Protein AF-A0A2R6ABL8-F1 (afdb_monomer_lite)

Foldseek 3Di:
DVVVVLVVVLVVLCVPLVVVLVVVCVPLVALLSVLSVCVSVLSVVVVVLVPDDPLVVLLLLCLLCVLVLLVQLLVCVVVVHHSLVSLVVLLPDPQRDSSVVVSCQLCCCCVVVVDDSLVSLQVCLVPPPHVLSSCLSNVLSVCVVVVHDSSVSSVVSSVVSVVVSVVLVVVLVVVLVVLVVVLVVCLVPQVVVLVVVVVVVPVSSVSNNLVVVVVSVSVSVSVNVSSDSDGPDPPPFPLVVQLVQLVVQLVVCCVPPVPNVVSSVSSVVSSVVPGPPDPPPPPDD

Organism: NCBI:txid1978156

pLDDT: mean 73.41, std 18.08, range [34.28, 96.5]

Secondary structure (DSSP, 8-state):
-HHHHHHHHHHHHHHHHHHHHHHHHHHH--GGGGGGGHHHHHHHHHHHHH---HHHHHHHHHHHHHHHHHHHHHHHHHTT--HHHHHHHHHT-SS-HHHHHHHHHHHHHHHTT---HHHHHHHHHHH-S-HHHHHHHHHHHHHHHTT--HHHHHHHHHHHHHHHHHHHHHHHHHHHHHHHHHHHHHHHHHHHHHHHHHHTT-TTSGGGTTTHHHHHHHHHHHHHHHHS----------THHHHHHHHHHHHHHHHHH--HHHHHHHHHHHHHHH-S---------

Radius of gyration: 26.63 Å; chains: 1; bounding box: 68×47×76 Å

Structure (mmCIF, N/CA/C/O backbone):
data_AF-A0A2R6ABL8-F1
#
_entry.id   AF-A0A2R6ABL8-F1
#
loop_
_atom_site.group_PDB
_atom_site.id
_atom_site.type_symbol
_atom_site.label_atom_id
_atom_site.label_alt_id
_atom_site.label_comp_id
_atom_site.label_asym_id
_atom_site.label_entity_id
_atom_site.label_seq_id
_atom_site.pdbx_PDB_ins_code
_atom_site.Cartn_x
_atom_site.Cartn_y
_atom_site.Cartn_z
_atom_site.occupancy
_atom_site.B_iso_or_equiv
_atom_site.auth_seq_id
_atom_site.auth_comp_id
_atom_site.auth_asym_id
_atom_site.auth_atom_id
_atom_site.pdbx_PDB_model_num
ATOM 1 N N . MET A 1 1 ? -4.136 -18.813 -15.624 1.00 39.19 1 MET A N 1
ATOM 2 C CA . MET A 1 1 ? -4.648 -17.752 -16.525 1.00 39.19 1 MET A CA 1
ATOM 3 C C . MET A 1 1 ? -3.685 -16.580 -16.711 1.00 39.19 1 MET A C 1
ATOM 5 O O . MET A 1 1 ? -3.411 -16.251 -17.852 1.00 39.19 1 MET A O 1
ATOM 9 N N . VAL A 1 2 ? -3.151 -15.952 -15.654 1.00 38.53 2 VAL A N 1
ATOM 10 C CA . VAL A 1 2 ? -2.200 -14.824 -15.805 1.00 38.53 2 VAL A CA 1
ATOM 11 C C . VAL A 1 2 ? -0.823 -15.292 -16.314 1.00 38.53 2 VAL A C 1
ATOM 13 O O . VAL A 1 2 ? -0.316 -14.722 -17.271 1.00 38.53 2 VAL A O 1
ATOM 16 N N . SER A 1 3 ? -0.287 -16.396 -15.774 1.00 41.56 3 SER A N 1
ATOM 17 C CA . SER A 1 3 ? 0.974 -17.015 -16.235 1.00 41.56 3 SER A CA 1
ATOM 18 C C . SER A 1 3 ? 0.951 -17.368 -17.734 1.00 41.56 3 SER A C 1
ATOM 20 O O . SER A 1 3 ? 1.825 -16.942 -18.478 1.00 41.56 3 SER A O 1
ATOM 22 N N . THR A 1 4 ? -0.122 -18.012 -18.209 1.00 47.28 4 THR A N 1
ATOM 23 C CA . THR A 1 4 ? -0.286 -18.435 -19.613 1.00 47.28 4 THR A CA 1
ATOM 24 C C . THR A 1 4 ? -0.318 -17.268 -20.608 1.00 47.28 4 THR A C 1
ATOM 26 O O . THR A 1 4 ? 0.116 -17.406 -21.744 1.00 47.28 4 THR A O 1
ATOM 29 N N . ARG A 1 5 ? -0.829 -16.099 -20.192 1.00 50.91 5 ARG A N 1
ATOM 30 C CA . ARG A 1 5 ? -0.859 -14.892 -21.035 1.00 50.91 5 ARG A CA 1
ATOM 31 C C . ARG A 1 5 ? 0.523 -14.254 -21.166 1.00 50.91 5 ARG A C 1
ATOM 33 O O . ARG A 1 5 ? 0.865 -13.791 -22.246 1.00 50.91 5 ARG A O 1
ATOM 40 N N . TYR A 1 6 ? 1.320 -14.256 -20.098 1.00 50.88 6 TYR A N 1
ATOM 41 C CA . TYR A 1 6 ? 2.685 -13.728 -20.138 1.00 50.88 6 TYR A CA 1
ATOM 42 C C . TYR A 1 6 ? 3.653 -14.660 -20.866 1.00 50.88 6 TYR A C 1
ATOM 44 O O . TYR A 1 6 ? 4.492 -14.171 -21.614 1.00 50.88 6 TYR A O 1
ATOM 52 N N . THR A 1 7 ? 3.505 -15.981 -20.724 1.00 48.75 7 THR A N 1
ATOM 53 C CA . THR A 1 7 ? 4.294 -16.945 -21.506 1.00 48.75 7 THR A CA 1
ATOM 54 C C . THR A 1 7 ? 3.943 -16.887 -22.992 1.00 48.75 7 THR A C 1
ATOM 56 O O . THR A 1 7 ? 4.842 -16.936 -23.824 1.00 48.75 7 THR A O 1
ATOM 59 N N . ALA A 1 8 ? 2.665 -16.695 -23.341 1.00 51.50 8 ALA A N 1
ATOM 60 C CA . ALA A 1 8 ? 2.247 -16.477 -24.725 1.00 51.50 8 ALA A CA 1
ATOM 61 C C . ALA A 1 8 ? 2.808 -15.165 -25.301 1.00 51.50 8 ALA A C 1
ATOM 63 O O . ALA A 1 8 ? 3.358 -15.173 -26.395 1.00 51.50 8 ALA A O 1
ATOM 64 N N . LEU A 1 9 ? 2.742 -14.051 -24.560 1.00 55.78 9 LEU A N 1
ATOM 65 C CA . LEU A 1 9 ? 3.334 -12.777 -24.992 1.00 55.78 9 LEU A CA 1
ATOM 66 C C . LEU A 1 9 ? 4.863 -12.850 -25.121 1.00 55.78 9 LEU A C 1
ATOM 68 O O . LEU A 1 9 ? 5.412 -12.260 -26.043 1.00 55.78 9 LEU A O 1
ATOM 72 N N . PHE A 1 10 ? 5.541 -13.599 -24.247 1.00 48.81 10 PHE A N 1
ATOM 73 C CA . PHE A 1 10 ? 6.978 -13.866 -24.343 1.00 48.81 10 PHE A CA 1
ATOM 74 C C . PHE A 1 10 ? 7.324 -14.694 -25.589 1.00 48.81 10 PHE A C 1
ATOM 76 O O . PHE A 1 10 ? 8.239 -14.330 -26.322 1.00 48.81 10 PHE A O 1
ATOM 83 N N . LEU A 1 11 ? 6.564 -15.755 -25.881 1.00 49.94 11 LEU A N 1
ATOM 84 C CA . LEU A 1 11 ? 6.747 -16.555 -27.097 1.00 49.94 11 LEU A CA 1
ATOM 85 C C . LEU A 1 11 ? 6.468 -15.741 -28.365 1.00 49.94 11 LEU A C 1
ATOM 87 O O . LEU A 1 11 ? 7.216 -15.858 -29.330 1.00 49.94 11 LEU A O 1
ATOM 91 N N . ILE A 1 12 ? 5.451 -14.875 -28.358 1.00 58.94 12 ILE A N 1
ATOM 92 C CA . ILE A 1 12 ? 5.151 -13.960 -29.470 1.00 58.94 12 ILE A CA 1
ATOM 93 C C . ILE A 1 12 ? 6.276 -12.926 -29.636 1.00 58.94 12 ILE A C 1
ATOM 95 O O . ILE A 1 12 ? 6.741 -12.690 -30.746 1.00 58.94 12 ILE A O 1
ATOM 99 N N . ALA A 1 13 ? 6.777 -12.343 -28.544 1.00 56.34 13 ALA A N 1
ATOM 100 C CA . ALA A 1 13 ? 7.892 -11.401 -28.595 1.00 56.34 13 ALA A CA 1
ATOM 101 C C . ALA A 1 13 ? 9.180 -12.063 -29.113 1.00 56.34 13 ALA A C 1
ATOM 103 O O . ALA A 1 13 ? 9.870 -11.472 -29.938 1.00 56.34 13 ALA A O 1
ATOM 104 N N . LEU A 1 14 ? 9.478 -13.297 -28.692 1.00 51.62 14 LEU A N 1
ATOM 105 C CA . LEU A 1 14 ? 10.623 -14.079 -29.166 1.00 51.62 14 LEU A CA 1
ATOM 106 C C . LEU A 1 14 ? 10.491 -14.410 -30.660 1.00 51.62 14 LEU A C 1
ATOM 108 O O . LEU A 1 14 ? 11.405 -14.157 -31.440 1.00 51.62 14 LEU A O 1
ATOM 112 N N . THR A 1 15 ? 9.336 -14.934 -31.067 1.00 55.75 15 THR A N 1
ATOM 113 C CA . THR A 1 15 ? 9.085 -15.352 -32.453 1.00 55.75 15 THR A CA 1
ATOM 114 C C . THR A 1 15 ? 8.996 -14.186 -33.430 1.00 55.75 15 THR A C 1
ATOM 116 O O . THR A 1 15 ? 9.271 -14.396 -34.601 1.00 55.75 15 THR A O 1
ATOM 119 N N . VAL A 1 16 ? 8.677 -12.966 -32.983 1.00 59.47 16 VAL A N 1
ATOM 120 C CA . VAL A 1 16 ? 8.643 -11.773 -33.848 1.00 59.47 16 VAL A CA 1
ATOM 121 C C . VAL A 1 16 ? 9.962 -10.990 -33.805 1.00 59.47 16 VAL A C 1
ATOM 123 O O . VAL A 1 16 ? 10.467 -10.606 -34.858 1.00 59.47 16 VAL A O 1
ATOM 126 N N . CYS A 1 17 ? 10.571 -10.777 -32.628 1.00 59.75 17 CYS A N 1
ATOM 127 C CA . CYS A 1 17 ? 11.824 -10.009 -32.528 1.00 59.75 17 CYS A CA 1
ATOM 128 C C . CYS A 1 17 ? 13.020 -10.741 -33.129 1.00 59.75 17 CYS A C 1
ATOM 130 O O . CYS A 1 17 ? 13.853 -10.092 -33.751 1.00 59.75 17 CYS A O 1
ATOM 132 N N . VAL A 1 18 ? 13.136 -12.060 -32.951 1.00 56.34 18 VAL A N 1
ATOM 133 C CA . VAL A 1 18 ? 14.312 -12.814 -33.413 1.00 56.34 18 VAL A CA 1
ATOM 134 C C . VAL A 1 18 ? 14.437 -12.819 -34.944 1.00 56.34 18 VAL A C 1
ATOM 136 O O . VAL A 1 18 ? 15.491 -12.412 -35.430 1.00 56.34 18 VAL A O 1
ATOM 139 N N . PRO A 1 19 ? 13.412 -13.185 -35.741 1.00 56.38 19 PRO A N 1
ATOM 140 C CA . PRO A 1 19 ? 13.541 -13.155 -37.197 1.00 56.38 19 PRO A CA 1
ATOM 141 C C . PRO A 1 19 ? 13.641 -11.730 -37.740 1.00 56.38 19 PRO A C 1
ATOM 143 O O . PRO A 1 19 ? 14.340 -11.515 -38.722 1.00 56.38 19 PRO A O 1
ATOM 146 N N . PHE A 1 20 ? 13.013 -10.744 -37.092 1.00 62.97 20 PHE A N 1
ATOM 147 C CA . PHE A 1 20 ? 13.125 -9.344 -37.500 1.00 62.97 20 PHE A CA 1
ATOM 148 C C . PHE A 1 20 ? 14.522 -8.765 -37.215 1.00 62.97 20 PHE A C 1
ATOM 150 O O . PHE A 1 20 ? 15.078 -8.053 -38.049 1.00 62.97 20 PHE A O 1
ATOM 157 N N . ALA A 1 21 ? 15.131 -9.125 -36.081 1.00 57.75 21 ALA A N 1
ATOM 158 C CA . ALA A 1 21 ? 16.518 -8.795 -35.763 1.00 57.75 21 ALA A CA 1
ATOM 159 C C . ALA A 1 21 ? 17.482 -9.441 -36.767 1.00 57.75 21 ALA A C 1
ATOM 161 O O . ALA A 1 21 ? 18.342 -8.768 -37.326 1.00 57.75 21 ALA A O 1
ATOM 162 N N . VAL A 1 22 ? 17.307 -10.737 -37.041 1.00 57.84 22 VAL A N 1
ATOM 163 C CA . VAL A 1 22 ? 18.166 -11.494 -37.961 1.00 57.84 22 VAL A CA 1
ATOM 164 C C . VAL A 1 22 ? 18.020 -10.989 -39.400 1.00 57.84 22 VAL A C 1
ATOM 166 O O . VAL A 1 22 ? 19.027 -10.712 -40.049 1.00 57.84 22 VAL A O 1
ATOM 169 N N . ALA A 1 23 ? 16.795 -10.775 -39.887 1.00 57.81 23 ALA A N 1
ATOM 170 C CA . ALA A 1 23 ? 16.547 -10.220 -41.218 1.00 57.81 23 ALA A CA 1
ATOM 171 C C . ALA A 1 23 ? 17.100 -8.792 -41.360 1.00 57.81 23 ALA A C 1
ATOM 173 O O . ALA A 1 23 ? 17.696 -8.462 -42.385 1.00 57.81 23 ALA A O 1
ATOM 174 N N . GLY A 1 24 ? 16.974 -7.966 -40.316 1.00 59.88 24 GLY A N 1
ATOM 175 C CA . GLY A 1 24 ? 17.553 -6.625 -40.274 1.00 59.88 24 GLY A CA 1
ATOM 176 C C . GLY A 1 24 ? 19.080 -6.636 -40.381 1.00 59.88 24 GLY A C 1
ATOM 177 O O . GLY A 1 24 ? 19.634 -5.917 -41.210 1.00 59.88 24 GLY A O 1
ATOM 178 N N . VAL A 1 25 ? 19.765 -7.501 -39.618 1.00 60.88 25 VAL A N 1
ATOM 179 C CA . VAL A 1 25 ? 21.234 -7.649 -39.683 1.00 60.88 25 VAL A CA 1
ATOM 180 C C . VAL A 1 25 ? 21.693 -8.111 -41.071 1.00 60.88 25 VAL A C 1
ATOM 182 O O . VAL A 1 25 ? 22.680 -7.588 -41.589 1.00 60.88 25 VAL A O 1
ATOM 185 N N . ILE A 1 26 ? 20.977 -9.054 -41.693 1.00 60.47 26 ILE A N 1
ATOM 186 C CA . ILE A 1 26 ? 21.345 -9.618 -43.002 1.00 60.47 26 ILE A CA 1
ATOM 187 C C . ILE A 1 26 ? 21.184 -8.585 -44.130 1.00 60.47 26 ILE A C 1
ATOM 189 O O . ILE A 1 26 ? 22.045 -8.496 -45.003 1.00 60.47 26 ILE A O 1
ATOM 193 N N . VAL A 1 27 ? 20.113 -7.783 -44.110 1.00 62.56 27 VAL A N 1
ATOM 194 C CA . VAL A 1 27 ? 19.787 -6.848 -45.204 1.00 62.56 27 VAL A CA 1
ATOM 195 C C . VAL A 1 27 ? 20.595 -5.549 -45.132 1.00 62.56 27 VAL A C 1
ATOM 197 O O . VAL A 1 27 ? 21.005 -5.032 -46.171 1.00 62.56 27 VAL A O 1
ATOM 200 N N . THR A 1 28 ? 20.846 -5.001 -43.939 1.00 60.25 28 THR A N 1
ATOM 201 C CA . THR A 1 28 ? 21.521 -3.694 -43.800 1.00 60.25 28 THR A CA 1
ATOM 202 C C . THR A 1 28 ? 22.987 -3.787 -43.378 1.00 60.25 28 THR A C 1
ATOM 204 O O . THR A 1 28 ? 23.671 -2.764 -43.380 1.00 60.25 28 THR A O 1
ATOM 207 N N . LYS A 1 29 ? 23.490 -4.983 -43.019 1.00 58.28 29 LYS A N 1
ATOM 208 C CA . LYS A 1 29 ? 24.831 -5.221 -42.433 1.00 58.28 29 LYS A CA 1
ATOM 209 C C . LYS A 1 29 ? 25.142 -4.366 -41.191 1.00 58.28 29 LYS A C 1
ATOM 211 O O . LYS A 1 29 ? 26.295 -4.263 -40.779 1.00 58.28 29 LYS A O 1
ATOM 216 N N . GLN A 1 30 ? 24.132 -3.757 -40.570 1.00 53.84 30 GLN A N 1
ATOM 217 C CA . GLN A 1 30 ? 24.282 -2.949 -39.362 1.00 53.84 30 GLN A CA 1
ATOM 218 C C . GLN A 1 30 ? 23.882 -3.766 -38.131 1.00 53.84 30 GLN A C 1
ATOM 220 O O . GLN A 1 30 ? 22.740 -4.204 -37.991 1.00 53.84 30 GLN A O 1
ATOM 225 N N . PHE A 1 31 ? 24.813 -3.902 -37.184 1.00 54.09 31 PHE A N 1
ATOM 226 C CA . PHE A 1 31 ? 24.618 -4.628 -35.921 1.00 54.09 31 PHE A CA 1
ATOM 227 C C . PHE A 1 31 ? 23.607 -3.976 -34.955 1.00 54.09 31 PHE A C 1
ATOM 229 O O . PHE A 1 31 ? 23.304 -4.556 -33.917 1.00 54.09 31 PHE A O 1
ATOM 236 N N . VAL A 1 32 ? 23.021 -2.818 -35.292 1.00 54.25 32 VAL A N 1
ATOM 237 C CA . VAL A 1 32 ? 21.974 -2.141 -34.491 1.00 54.25 32 VAL A CA 1
ATOM 238 C C . VAL A 1 32 ? 20.767 -3.054 -34.241 1.00 54.25 32 VAL A C 1
ATOM 240 O O . VAL A 1 32 ? 20.182 -3.036 -33.160 1.00 54.25 32 VAL A O 1
ATOM 243 N N . PHE A 1 33 ? 20.452 -3.940 -35.188 1.00 51.44 33 PHE A N 1
ATOM 244 C CA . PHE A 1 33 ? 19.385 -4.928 -35.039 1.00 51.44 33 PHE A CA 1
ATOM 245 C C . PHE A 1 33 ? 19.692 -6.053 -34.042 1.00 51.44 33 PHE A C 1
ATOM 247 O O . PHE A 1 33 ? 18.759 -6.645 -33.504 1.00 51.44 33 PHE A O 1
ATOM 254 N N . ALA A 1 34 ? 20.962 -6.310 -33.711 1.00 54.25 34 ALA A N 1
ATOM 255 C CA . ALA A 1 34 ? 21.315 -7.263 -32.659 1.00 54.25 34 ALA A CA 1
ATOM 256 C C . ALA A 1 34 ? 20.892 -6.761 -31.263 1.00 54.25 34 ALA A C 1
ATOM 258 O O . ALA A 1 34 ? 20.613 -7.568 -30.384 1.00 54.25 34 ALA A O 1
ATOM 259 N N . GLY A 1 35 ? 20.740 -5.445 -31.061 1.00 53.72 35 GLY A N 1
ATOM 260 C CA . GLY A 1 35 ? 20.174 -4.888 -29.825 1.00 53.72 35 GLY A CA 1
ATOM 261 C C . GLY A 1 35 ? 18.700 -5.264 -29.600 1.00 53.72 35 GLY A C 1
ATOM 262 O O . GLY A 1 35 ? 18.242 -5.336 -28.460 1.00 53.72 35 GLY A O 1
ATOM 263 N N . LEU A 1 36 ? 17.962 -5.586 -30.670 1.00 55.31 36 LEU A N 1
ATOM 264 C CA . LEU A 1 36 ? 16.560 -6.011 -30.610 1.00 55.31 36 LEU A CA 1
ATOM 265 C C . LEU A 1 36 ? 16.390 -7.402 -29.964 1.00 55.31 36 LEU A C 1
ATOM 267 O O . LEU A 1 36 ? 15.337 -7.693 -29.398 1.00 55.31 36 LEU A O 1
ATOM 271 N N . LEU A 1 37 ? 17.443 -8.230 -29.956 1.00 54.84 37 LEU A N 1
ATOM 272 C CA . LEU A 1 37 ? 17.493 -9.501 -29.217 1.00 54.84 37 LEU A CA 1
ATOM 273 C C . LEU A 1 37 ? 17.451 -9.316 -27.689 1.00 54.84 37 LEU A C 1
ATOM 275 O O . LEU A 1 37 ? 17.157 -10.270 -26.974 1.00 54.84 37 LEU A O 1
ATOM 279 N N . GLY A 1 38 ? 17.680 -8.102 -27.171 1.00 55.00 38 GLY A N 1
ATOM 280 C CA . GLY A 1 38 ? 17.521 -7.791 -25.746 1.00 55.00 38 GLY A CA 1
ATOM 281 C C . GLY A 1 38 ? 16.061 -7.643 -25.288 1.00 55.00 38 GLY A C 1
ATOM 282 O O . GLY A 1 38 ? 15.760 -7.851 -24.113 1.00 55.00 38 GLY A O 1
ATOM 283 N N . LEU A 1 39 ? 15.125 -7.337 -26.196 1.00 57.78 39 LEU A N 1
ATOM 284 C CA . LEU A 1 39 ? 13.694 -7.194 -25.881 1.00 57.78 39 LEU A CA 1
ATOM 285 C C . LEU A 1 39 ? 13.035 -8.456 -25.292 1.00 57.78 39 LEU A C 1
ATOM 287 O O . LEU A 1 39 ? 12.307 -8.318 -24.303 1.00 57.78 39 LEU A O 1
ATOM 291 N N . PRO A 1 40 ? 13.266 -9.680 -25.814 1.00 54.84 40 PRO A N 1
ATOM 292 C CA . PRO A 1 40 ? 12.717 -10.886 -25.196 1.00 54.84 40 PRO A CA 1
ATOM 293 C C . PRO A 1 40 ? 13.261 -11.115 -23.779 1.00 54.84 40 PRO A C 1
ATOM 295 O O . PRO A 1 40 ? 12.514 -11.572 -22.917 1.00 54.84 40 PRO A O 1
ATOM 298 N N . VAL A 1 41 ? 14.505 -10.716 -23.485 1.00 55.66 41 VAL A N 1
ATOM 299 C CA . VAL A 1 41 ? 15.081 -10.813 -22.131 1.00 55.66 41 VAL A CA 1
ATOM 300 C C . VAL A 1 41 ? 14.329 -9.908 -21.147 1.00 55.66 41 VAL A C 1
ATOM 302 O O . VAL A 1 41 ? 13.970 -10.354 -20.060 1.00 55.66 41 VAL A O 1
ATOM 305 N N . VAL A 1 42 ? 13.988 -8.674 -21.538 1.00 55.50 42 VAL A N 1
ATOM 306 C CA . VAL A 1 42 ? 13.156 -7.765 -20.719 1.00 55.50 42 VAL A CA 1
ATOM 307 C C . VAL A 1 42 ? 11.765 -8.361 -20.466 1.00 55.50 42 VAL A C 1
ATOM 309 O O . VAL A 1 42 ? 11.243 -8.288 -19.351 1.00 55.50 42 VAL A O 1
ATOM 312 N N . PHE A 1 43 ? 11.181 -9.015 -21.473 1.00 53.75 43 PHE A N 1
ATOM 313 C CA . PHE A 1 43 ? 9.891 -9.694 -21.342 1.00 53.75 43 PHE A CA 1
ATOM 314 C C . PHE A 1 43 ? 9.933 -10.930 -20.427 1.00 53.75 43 PHE A C 1
ATOM 316 O O . PHE A 1 43 ? 8.903 -11.277 -19.851 1.00 53.75 43 PHE A O 1
ATOM 323 N N . LEU A 1 44 ? 11.103 -11.553 -20.238 1.00 51.50 44 LEU A N 1
ATOM 324 C CA . LEU A 1 44 ? 11.316 -12.673 -19.310 1.00 51.50 44 LEU A CA 1
ATOM 325 C C . LEU A 1 44 ? 11.285 -12.223 -17.838 1.00 51.50 44 LEU A C 1
ATOM 327 O O . LEU A 1 44 ? 10.792 -12.952 -16.978 1.00 51.50 44 LEU A O 1
ATOM 331 N N . PHE A 1 45 ? 11.727 -10.995 -17.545 1.00 50.59 45 PHE A N 1
ATOM 332 C CA . PHE A 1 45 ? 11.702 -10.434 -16.186 1.00 50.59 45 PHE A CA 1
ATOM 333 C C . PHE A 1 45 ? 10.321 -9.903 -15.751 1.00 50.59 45 PHE A C 1
ATOM 335 O O . PHE A 1 45 ? 10.033 -9.858 -14.553 1.00 50.59 45 PHE A O 1
ATOM 342 N N . LEU A 1 46 ? 9.427 -9.559 -16.688 1.00 53.56 46 LEU A N 1
ATOM 343 C CA . LEU A 1 46 ? 8.057 -9.104 -16.392 1.00 53.56 46 LEU A CA 1
ATOM 344 C C . LEU A 1 46 ? 7.192 -10.120 -15.608 1.00 53.56 46 LEU A C 1
ATOM 346 O O . LEU A 1 46 ? 6.549 -9.714 -14.632 1.00 53.56 46 LEU A O 1
ATOM 350 N N . PRO A 1 47 ? 7.132 -11.421 -15.970 1.00 46.06 47 PRO A N 1
ATOM 351 C CA . PRO A 1 47 ? 6.310 -12.390 -15.249 1.00 46.06 47 PRO A CA 1
ATOM 352 C C . PRO A 1 47 ? 6.842 -12.705 -13.847 1.00 46.06 47 PRO A C 1
ATOM 354 O O . PRO A 1 47 ? 6.029 -12.871 -12.940 1.00 46.06 47 PRO A O 1
ATOM 357 N N . LEU A 1 48 ? 8.164 -12.720 -13.632 1.00 51.03 48 LEU A N 1
ATOM 358 C CA . LEU A 1 48 ? 8.777 -13.002 -12.322 1.00 51.03 48 LEU A CA 1
ATOM 359 C C . LEU A 1 48 ? 8.358 -11.988 -11.245 1.00 51.03 48 LEU A C 1
ATOM 361 O O . LEU A 1 48 ? 8.075 -12.373 -10.114 1.00 51.03 48 LEU A O 1
ATOM 365 N N . VAL A 1 49 ? 8.206 -10.709 -11.604 1.00 51.28 49 VAL A N 1
ATOM 366 C CA . VAL A 1 49 ? 7.709 -9.664 -10.685 1.00 51.28 49 VAL A CA 1
ATOM 367 C C . VAL A 1 49 ? 6.199 -9.801 -10.410 1.00 51.28 49 VAL A C 1
ATOM 369 O O . VAL A 1 49 ? 5.705 -9.354 -9.372 1.00 51.28 49 VAL A O 1
ATOM 372 N N . SER A 1 50 ? 5.452 -10.439 -11.317 1.00 51.00 50 SER A N 1
ATOM 373 C CA . SER A 1 50 ? 3.990 -10.578 -11.252 1.00 51.00 50 SER A CA 1
ATOM 374 C C . SER A 1 50 ? 3.495 -11.852 -10.553 1.00 51.00 50 SER A C 1
ATOM 376 O O . SER A 1 50 ? 2.300 -11.955 -10.262 1.00 51.00 50 SER A O 1
ATOM 378 N N . PHE A 1 51 ? 4.373 -12.803 -10.208 1.00 44.72 51 PHE A N 1
ATOM 379 C CA . PHE A 1 51 ? 4.040 -13.930 -9.323 1.00 44.72 51 PHE A CA 1
ATOM 380 C C . PHE A 1 51 ? 3.962 -13.473 -7.858 1.00 44.72 51 PHE A C 1
ATOM 382 O O . PHE A 1 51 ? 4.681 -13.949 -6.984 1.00 44.72 51 PHE A O 1
ATOM 389 N N . LYS A 1 52 ? 3.068 -12.523 -7.570 1.00 53.16 52 LYS A N 1
ATOM 390 C CA . LYS A 1 52 ? 2.718 -12.137 -6.203 1.00 53.16 52 LYS A CA 1
ATOM 391 C C . LYS A 1 52 ? 1.387 -12.757 -5.808 1.00 53.16 52 LYS A C 1
ATOM 393 O O . LYS A 1 52 ? 0.389 -12.699 -6.527 1.00 53.16 52 LYS A O 1
ATOM 398 N N . ASN A 1 53 ? 1.387 -13.380 -4.635 1.00 59.44 53 ASN A N 1
ATOM 399 C CA . ASN A 1 53 ? 0.223 -14.016 -4.040 1.00 59.44 53 ASN A CA 1
ATOM 400 C C . ASN A 1 53 ? -0.923 -13.002 -3.908 1.00 59.44 53 ASN A C 1
ATOM 402 O O . ASN A 1 53 ? -0.830 -12.069 -3.115 1.00 59.44 53 ASN A O 1
ATOM 406 N N . LYS A 1 54 ? -2.045 -13.217 -4.612 1.00 63.03 54 LYS A N 1
ATOM 407 C CA . LYS A 1 54 ? -3.247 -12.356 -4.517 1.00 63.03 54 LYS A CA 1
ATOM 408 C C . LYS A 1 54 ? -3.701 -12.116 -3.070 1.00 63.03 54 LYS A C 1
ATOM 410 O O . LYS A 1 54 ? -4.180 -11.035 -2.750 1.00 63.03 54 LYS A O 1
ATOM 415 N N . LYS A 1 55 ? -3.525 -13.115 -2.193 1.00 64.12 55 LYS A N 1
ATOM 416 C CA . LYS A 1 55 ? -3.827 -13.016 -0.755 1.00 64.12 55 LYS A CA 1
ATOM 417 C C . LYS A 1 55 ? -2.908 -12.026 -0.028 1.00 64.12 55 LYS A C 1
ATOM 419 O O . LYS A 1 55 ? -3.383 -11.261 0.801 1.00 64.12 55 LYS A O 1
ATOM 424 N N . PHE A 1 56 ? -1.614 -12.019 -0.353 1.00 66.12 56 PHE A N 1
ATOM 425 C CA . PHE A 1 56 ? -0.651 -11.071 0.215 1.00 66.12 56 PHE A CA 1
ATOM 426 C C . PHE A 1 56 ? -0.953 -9.643 -0.246 1.00 66.12 56 PHE A C 1
ATOM 428 O O . PHE A 1 56 ? -0.976 -8.712 0.555 1.00 66.12 56 PHE A O 1
ATOM 435 N N . ASP A 1 57 ? -1.269 -9.497 -1.531 1.00 72.75 57 ASP A N 1
ATOM 436 C CA . ASP A 1 57 ? -1.625 -8.217 -2.133 1.00 72.75 57 ASP A CA 1
ATOM 437 C C . ASP A 1 57 ? -2.907 -7.618 -1.534 1.00 72.75 57 ASP A C 1
ATOM 439 O O . ASP A 1 57 ? -2.955 -6.415 -1.281 1.00 72.75 57 ASP A O 1
ATOM 443 N N . PHE A 1 58 ? -3.924 -8.445 -1.267 1.00 78.06 58 PHE A N 1
ATOM 444 C CA . PHE A 1 58 ? -5.153 -8.008 -0.602 1.00 78.06 58 PHE A CA 1
ATOM 445 C C . PHE A 1 58 ? -4.898 -7.559 0.839 1.00 78.06 58 PHE A C 1
ATOM 447 O O . PHE A 1 58 ? -5.297 -6.462 1.218 1.00 78.06 58 PHE A O 1
ATOM 454 N N . SER A 1 59 ? -4.182 -8.370 1.627 1.00 81.88 59 SER A N 1
ATOM 455 C CA . SER A 1 59 ? -3.849 -8.025 3.014 1.00 81.88 59 SER A CA 1
ATOM 456 C C . SER A 1 59 ? -3.068 -6.717 3.110 1.00 81.88 59 SER A C 1
ATOM 458 O O . SER A 1 59 ? -3.312 -5.939 4.027 1.00 81.88 59 SER A O 1
ATOM 460 N N . LYS A 1 60 ? -2.154 -6.454 2.166 1.00 82.25 60 LYS A N 1
ATOM 461 C CA . LYS A 1 60 ? -1.399 -5.197 2.113 1.00 82.25 60 LYS A CA 1
ATOM 462 C C . LYS A 1 60 ? -2.299 -4.004 1.777 1.00 82.25 60 LYS A C 1
ATOM 464 O O . LYS A 1 60 ? -2.202 -2.984 2.446 1.00 82.25 60 LYS A O 1
ATOM 469 N N . ALA A 1 61 ? -3.197 -4.154 0.801 1.00 83.56 61 ALA A N 1
ATOM 470 C CA . ALA A 1 61 ? -4.165 -3.113 0.454 1.00 83.56 61 ALA A CA 1
ATOM 471 C C . ALA A 1 61 ? -5.112 -2.791 1.625 1.00 83.56 61 ALA A C 1
ATOM 473 O O . ALA A 1 61 ? -5.396 -1.627 1.880 1.00 83.56 61 ALA A O 1
ATOM 474 N N . LEU A 1 62 ? -5.535 -3.805 2.389 1.00 88.94 62 LEU A N 1
ATOM 475 C CA . LEU A 1 62 ? -6.351 -3.609 3.588 1.00 88.94 62 LEU A CA 1
ATOM 476 C C . LEU A 1 62 ? -5.625 -2.764 4.650 1.00 88.94 62 LEU A C 1
ATOM 478 O O . LEU A 1 62 ? -6.247 -1.908 5.266 1.00 88.94 62 LEU A O 1
ATOM 482 N N . LEU A 1 63 ? -4.318 -2.977 4.852 1.00 88.94 63 LEU A N 1
ATOM 483 C CA . LEU A 1 63 ? -3.517 -2.181 5.797 1.00 88.94 63 LEU A CA 1
ATOM 484 C C . LEU A 1 63 ? -3.311 -0.743 5.343 1.00 88.94 63 LEU A C 1
ATOM 486 O O . LEU A 1 63 ? -3.266 0.150 6.181 1.00 88.94 63 LEU A O 1
ATOM 490 N N . ASP A 1 64 ? -3.157 -0.533 4.038 1.00 87.25 64 ASP A N 1
ATOM 491 C CA . ASP A 1 64 ? -3.022 0.807 3.467 1.00 87.25 64 ASP A CA 1
ATOM 492 C C . ASP A 1 64 ? -4.325 1.614 3.665 1.00 87.25 64 ASP A C 1
ATOM 494 O O . ASP A 1 64 ? -4.272 2.816 3.914 1.00 87.25 64 ASP A O 1
ATOM 498 N N . GLU A 1 65 ? -5.488 0.949 3.619 1.00 90.06 65 GLU A N 1
ATOM 499 C CA . GLU A 1 65 ? -6.814 1.550 3.839 1.00 90.06 65 GLU A CA 1
ATOM 500 C C . GLU A 1 65 ? -7.215 1.652 5.333 1.00 90.06 65 GLU A C 1
ATOM 502 O O . GLU A 1 65 ? -8.030 2.503 5.695 1.00 90.06 65 GLU A O 1
ATOM 507 N N . LEU A 1 66 ? -6.631 0.832 6.216 1.00 93.12 66 LEU A N 1
ATOM 508 C CA . LEU A 1 66 ? -6.952 0.755 7.651 1.00 93.12 66 LEU A CA 1
ATOM 509 C C . LEU A 1 66 ? -6.878 2.092 8.421 1.00 93.12 66 LEU A C 1
ATOM 511 O O . LEU A 1 66 ? -7.835 2.374 9.140 1.00 93.12 66 LEU A O 1
ATOM 515 N N . PRO A 1 67 ? -5.823 2.931 8.318 1.00 93.06 67 PRO A N 1
ATOM 516 C CA . PRO A 1 67 ? -5.765 4.205 9.049 1.00 93.06 67 PRO A CA 1
ATOM 517 C C . PRO A 1 67 ? -6.890 5.170 8.656 1.00 93.06 67 PRO A C 1
ATOM 519 O O . PRO A 1 67 ? -7.409 5.892 9.505 1.00 93.06 67 PRO A O 1
ATOM 522 N N . PHE A 1 68 ? -7.298 5.159 7.385 1.00 92.12 68 PHE A N 1
ATOM 523 C CA . PHE A 1 68 ? -8.405 5.980 6.892 1.00 92.12 68 PHE A CA 1
ATOM 524 C C . PHE A 1 68 ? -9.758 5.449 7.361 1.00 92.12 68 PHE A C 1
ATOM 526 O O . PHE A 1 68 ? -10.647 6.224 7.694 1.00 92.12 68 PHE A O 1
ATOM 533 N N . PHE A 1 69 ? -9.924 4.127 7.419 1.00 94.19 69 PHE A N 1
ATOM 534 C CA . PHE A 1 69 ? -11.110 3.547 8.037 1.00 94.19 69 PHE A CA 1
ATOM 535 C C . PHE A 1 69 ? -11.183 3.889 9.527 1.00 94.19 69 PHE A C 1
ATOM 537 O O . PHE A 1 69 ? -12.225 4.326 10.009 1.00 94.19 69 PHE A O 1
ATOM 544 N N . ALA A 1 70 ? -10.078 3.699 10.250 1.00 94.75 70 ALA A N 1
ATOM 545 C CA . ALA A 1 70 ? -10.011 3.937 11.681 1.00 94.75 70 ALA A CA 1
ATOM 546 C C . ALA A 1 70 ? -10.322 5.404 12.011 1.00 94.75 70 ALA A C 1
ATOM 548 O O . ALA A 1 70 ? -11.058 5.651 12.956 1.00 94.75 70 ALA A O 1
ATOM 549 N N . SER A 1 71 ? -9.866 6.371 11.205 1.00 94.69 71 SER A N 1
ATOM 550 C CA . SER A 1 71 ? -10.204 7.785 11.418 1.00 94.69 71 SER A CA 1
ATOM 551 C C . SER A 1 71 ? -11.696 8.065 11.227 1.00 94.69 71 SER A C 1
ATOM 553 O O . SER A 1 71 ? -12.300 8.753 12.047 1.00 94.69 71 SER A O 1
ATOM 555 N N . ILE A 1 72 ? -12.317 7.478 10.201 1.00 94.00 72 ILE A N 1
ATOM 556 C CA . ILE A 1 72 ? -13.765 7.572 9.978 1.00 94.00 72 ILE A CA 1
ATOM 557 C C . ILE A 1 72 ? -14.536 6.912 11.137 1.00 94.00 72 ILE A C 1
ATOM 559 O O . ILE A 1 72 ? -15.532 7.461 11.608 1.00 94.00 72 ILE A O 1
ATOM 563 N N . ALA A 1 73 ? -14.057 5.772 11.637 1.00 94.75 73 ALA A N 1
ATOM 564 C CA . ALA A 1 73 ? -14.628 5.099 12.797 1.00 94.75 73 ALA A CA 1
ATOM 565 C C . ALA A 1 73 ? -14.507 5.933 14.081 1.00 94.75 73 ALA A C 1
ATOM 567 O O . ALA A 1 73 ? -15.473 6.009 14.833 1.00 94.75 73 ALA A O 1
ATOM 568 N N . THR A 1 74 ? -13.371 6.595 14.317 1.00 95.75 74 THR A N 1
ATOM 569 C CA . THR A 1 74 ? -13.187 7.508 15.454 1.00 95.75 74 THR A CA 1
ATOM 570 C C . THR A 1 74 ? -14.163 8.675 15.384 1.00 95.75 74 THR A C 1
ATOM 572 O O . THR A 1 74 ? -14.856 8.932 16.359 1.00 95.75 74 THR A O 1
ATOM 575 N N . ILE A 1 75 ? -14.291 9.328 14.222 1.00 95.06 75 ILE A N 1
ATOM 576 C CA . ILE A 1 75 ? -15.235 10.442 14.025 1.00 95.06 75 ILE A CA 1
ATOM 577 C C . ILE A 1 75 ? -16.676 9.991 14.301 1.00 95.06 75 ILE A C 1
ATOM 579 O O . ILE A 1 75 ? -17.435 10.696 14.961 1.00 95.06 75 ILE A O 1
ATOM 583 N N . MET A 1 76 ? -17.053 8.799 13.829 1.00 94.00 76 MET A N 1
ATOM 584 C CA . MET A 1 76 ? -18.367 8.219 14.117 1.00 94.00 76 MET A CA 1
ATOM 585 C C . MET A 1 76 ? -18.548 7.878 15.598 1.00 94.00 76 MET A C 1
ATOM 587 O O . MET A 1 76 ? -19.617 8.129 16.147 1.00 94.00 76 MET A O 1
ATOM 591 N N . SER A 1 77 ? -17.511 7.361 16.257 1.00 93.75 77 SER A N 1
ATOM 592 C CA . SER A 1 77 ? -17.543 7.060 17.689 1.00 93.75 77 SER A CA 1
ATOM 593 C C . SER A 1 77 ? -17.701 8.317 18.537 1.00 93.75 77 SER A C 1
ATOM 595 O O . SER A 1 77 ? -18.466 8.288 19.496 1.00 93.75 77 SER A O 1
ATOM 597 N N . SER A 1 78 ? -17.041 9.422 18.179 1.00 91.81 78 SER A N 1
ATOM 598 C CA . SER A 1 78 ? -17.234 10.718 18.843 1.00 91.81 78 SER A CA 1
ATOM 599 C C . SER A 1 78 ? -18.652 11.268 18.629 1.00 91.81 78 SER A C 1
ATOM 601 O O . SER A 1 78 ? -19.161 12.008 19.463 1.00 91.81 78 SER A O 1
ATOM 603 N N . ALA A 1 79 ? -19.331 10.866 17.547 1.00 92.75 79 ALA A N 1
ATOM 604 C CA . ALA A 1 79 ? -20.749 11.150 17.310 1.00 92.75 79 ALA A CA 1
ATOM 605 C C . ALA A 1 79 ? -21.709 10.164 18.017 1.00 92.75 79 ALA A C 1
ATOM 607 O O . ALA A 1 79 ? -22.914 10.203 17.776 1.00 92.75 79 ALA A O 1
ATOM 608 N N . GLY A 1 80 ? -21.197 9.259 18.861 1.00 91.12 80 GLY A N 1
ATOM 609 C CA . GLY A 1 80 ? -21.990 8.263 19.589 1.00 91.12 80 GLY A CA 1
ATOM 610 C C . GLY A 1 80 ? -22.419 7.051 18.755 1.00 91.12 80 GLY A C 1
ATOM 611 O O . GLY A 1 80 ? -23.211 6.233 19.220 1.00 91.12 80 GLY A O 1
ATOM 612 N N . LEU A 1 81 ? -21.910 6.907 17.528 1.00 93.88 81 LEU A N 1
ATOM 613 C CA . LEU A 1 81 ? -22.187 5.748 16.683 1.00 93.88 81 LEU A CA 1
ATOM 614 C C . LEU A 1 81 ? -21.237 4.589 16.996 1.00 93.88 81 LEU A C 1
ATOM 616 O O . LEU A 1 81 ? -20.090 4.763 17.405 1.00 93.88 81 LEU A O 1
ATOM 620 N N . THR A 1 82 ? -21.709 3.369 16.755 1.00 92.44 82 THR A N 1
ATOM 621 C CA . THR A 1 82 ? -20.898 2.166 16.975 1.00 92.44 82 THR A CA 1
ATOM 622 C C . THR A 1 82 ? -19.910 1.931 15.832 1.00 92.44 82 THR A C 1
ATOM 624 O O . THR A 1 82 ? -20.111 2.382 14.702 1.00 92.44 82 THR A O 1
ATOM 627 N N . LEU A 1 83 ? -18.869 1.130 16.083 1.00 93.06 83 LEU A N 1
ATOM 628 C CA . LEU A 1 83 ? -17.934 0.714 15.031 1.00 93.06 83 LEU A CA 1
ATOM 629 C C . LEU A 1 83 ? -18.636 -0.065 13.906 1.00 93.06 83 LEU A C 1
ATOM 631 O O . LEU A 1 83 ? -18.227 0.014 12.750 1.00 93.06 83 LEU A O 1
ATOM 635 N N . PHE A 1 84 ? -19.715 -0.786 14.220 1.00 93.81 84 PHE A N 1
ATOM 636 C CA . PHE A 1 84 ? -20.508 -1.497 13.221 1.00 93.81 84 PHE A CA 1
ATOM 637 C C . PHE A 1 84 ? -21.146 -0.540 12.203 1.00 93.81 84 PHE A C 1
ATOM 639 O O . PHE A 1 84 ? -21.062 -0.786 11.001 1.00 93.81 84 PHE A O 1
ATOM 646 N N . SER A 1 85 ? -21.675 0.601 12.657 1.00 92.69 85 SER A N 1
ATOM 647 C CA . SER A 1 85 ? -22.198 1.655 11.775 1.00 92.69 85 SER A CA 1
ATOM 648 C C . SER A 1 85 ? -21.124 2.178 10.811 1.00 92.69 85 SER A C 1
ATOM 650 O O . SER A 1 85 ? -21.412 2.488 9.652 1.00 92.69 85 SER A O 1
ATOM 652 N N . ALA A 1 86 ? -19.859 2.217 11.250 1.00 93.31 86 ALA A N 1
ATOM 653 C CA . ALA A 1 86 ? -18.749 2.599 10.384 1.00 93.31 86 ALA A CA 1
ATOM 654 C C . ALA A 1 86 ? -18.467 1.568 9.284 1.00 93.31 86 ALA A C 1
ATOM 656 O O . ALA A 1 86 ? -18.257 1.945 8.126 1.00 93.31 86 ALA A O 1
ATOM 657 N N . PHE A 1 87 ? -18.527 0.275 9.613 1.00 93.81 87 PHE A N 1
ATOM 658 C CA . PHE A 1 87 ? -18.451 -0.805 8.625 1.00 93.81 87 PHE A CA 1
ATOM 659 C C . PHE A 1 87 ? -19.613 -0.744 7.627 1.00 93.81 87 PHE A C 1
ATOM 661 O O . PHE A 1 87 ? -19.384 -0.816 6.418 1.00 93.81 87 PHE A O 1
ATOM 668 N N . GLU A 1 88 ? -20.841 -0.523 8.096 1.00 92.50 88 GLU A N 1
ATOM 669 C CA . GLU A 1 88 ? -22.011 -0.375 7.225 1.00 92.50 88 GLU A CA 1
ATOM 670 C C . GLU A 1 88 ? -21.819 0.784 6.232 1.00 92.50 88 GLU A C 1
ATOM 672 O O . GLU A 1 88 ? -21.988 0.611 5.021 1.00 92.50 88 GLU A O 1
ATOM 677 N N . ARG A 1 89 ? -21.365 1.951 6.708 1.00 91.31 89 ARG A N 1
ATOM 678 C CA . ARG A 1 89 ? -21.119 3.122 5.853 1.00 91.31 89 ARG A CA 1
ATOM 679 C C . ARG A 1 89 ? -20.040 2.861 4.802 1.00 91.31 89 ARG A C 1
ATOM 681 O O . ARG A 1 89 ? -20.187 3.269 3.648 1.00 91.31 89 ARG A O 1
ATOM 688 N N . VAL A 1 90 ? -18.967 2.174 5.182 1.00 91.31 90 VAL A N 1
ATOM 689 C CA . VAL A 1 90 ? -17.827 1.879 4.302 1.00 91.31 90 VAL A CA 1
ATOM 690 C C . VAL A 1 90 ? -18.157 0.779 3.293 1.00 91.31 90 VAL A C 1
ATOM 692 O O . VAL A 1 90 ? -17.687 0.842 2.158 1.00 91.31 90 VAL A O 1
ATOM 695 N N . SER A 1 91 ? -19.047 -0.157 3.631 1.00 90.00 91 SER A N 1
ATOM 696 C CA . SER A 1 91 ? -19.529 -1.193 2.704 1.00 90.00 91 SER A CA 1
ATOM 697 C C . SER A 1 91 ? -20.220 -0.615 1.452 1.00 90.00 91 SER A C 1
ATOM 699 O O . SER A 1 91 ? -20.138 -1.186 0.355 1.00 90.00 91 SER A O 1
ATOM 701 N N . ARG A 1 92 ? -20.858 0.556 1.599 1.00 87.38 92 ARG A N 1
ATOM 702 C CA . ARG A 1 92 ? -21.578 1.271 0.532 1.00 87.38 92 ARG A CA 1
ATOM 703 C C . ARG A 1 92 ? -20.690 2.235 -0.259 1.00 87.38 92 ARG A C 1
ATOM 705 O O . ARG A 1 92 ? -21.079 2.666 -1.340 1.00 87.38 92 ARG A O 1
ATOM 712 N N . SER A 1 93 ? -19.500 2.563 0.245 1.00 83.06 93 SER A N 1
ATOM 713 C CA . SER A 1 93 ? -18.588 3.509 -0.403 1.00 83.06 93 SER A CA 1
ATOM 714 C C . SER A 1 93 ? -17.687 2.816 -1.436 1.00 83.06 93 SER A C 1
ATOM 716 O O . SER A 1 93 ? -17.062 1.804 -1.116 1.00 83.06 93 SER A O 1
ATOM 718 N N . PRO A 1 94 ? -17.543 3.354 -2.665 1.00 79.25 94 PRO A N 1
ATOM 719 C CA . PRO A 1 94 ? -16.617 2.813 -3.661 1.00 79.25 94 PRO A CA 1
ATOM 720 C C . PRO A 1 94 ? -15.146 3.177 -3.391 1.00 79.25 94 PRO A C 1
ATOM 722 O O . PRO A 1 94 ? -14.269 2.686 -4.097 1.00 79.25 94 PRO A O 1
ATOM 725 N N . VAL A 1 95 ? -14.873 4.036 -2.401 1.00 81.56 95 VAL A N 1
ATOM 726 C CA . VAL A 1 95 ? -13.534 4.589 -2.131 1.00 81.56 95 VAL A CA 1
ATOM 727 C C . VAL A 1 95 ? -12.566 3.524 -1.611 1.00 81.56 95 VAL A C 1
ATOM 729 O O . VAL A 1 95 ? -11.405 3.497 -2.009 1.00 81.56 95 VAL A O 1
ATOM 732 N N . PHE A 1 96 ? -13.047 2.626 -0.750 1.00 82.56 96 PHE A N 1
ATOM 733 C CA . PHE A 1 96 ? -12.230 1.593 -0.114 1.00 82.56 96 PHE A CA 1
ATOM 734 C C . PHE A 1 96 ? -12.461 0.261 -0.806 1.00 82.56 96 PHE A C 1
ATOM 736 O O . PHE A 1 96 ? -13.526 -0.331 -0.661 1.00 82.56 96 PHE A O 1
ATOM 743 N N . ARG A 1 97 ? -11.500 -0.244 -1.580 1.00 82.56 97 ARG A N 1
ATOM 744 C CA . ARG A 1 97 ? -11.726 -1.483 -2.337 1.00 82.56 97 ARG A CA 1
ATOM 745 C C . ARG A 1 97 ? -11.538 -2.711 -1.457 1.00 82.56 97 ARG A C 1
ATOM 747 O O . ARG A 1 97 ? -12.351 -3.632 -1.531 1.00 82.56 97 ARG A O 1
ATOM 754 N N . ALA A 1 98 ? -10.466 -2.736 -0.667 1.00 85.75 98 ALA A N 1
ATOM 755 C CA . ALA A 1 98 ? -10.146 -3.868 0.196 1.00 85.75 98 ALA A CA 1
ATOM 756 C C . ALA A 1 98 ? -11.023 -3.863 1.454 1.00 85.75 98 ALA A C 1
ATOM 758 O O . ALA A 1 98 ? -11.603 -4.888 1.827 1.00 85.75 98 ALA A O 1
ATOM 759 N N . PHE A 1 99 ? -11.203 -2.689 2.057 1.00 89.25 99 PHE A N 1
ATOM 760 C CA . PHE A 1 99 ? -12.010 -2.534 3.257 1.00 89.25 99 PHE A CA 1
ATOM 761 C C . PHE A 1 99 ? -13.500 -2.752 2.995 1.00 89.25 99 PHE A C 1
ATOM 763 O O . PHE A 1 99 ? -14.190 -3.308 3.847 1.00 89.25 99 PHE A O 1
ATOM 770 N N . ARG A 1 100 ? -14.008 -2.413 1.801 1.00 90.00 100 ARG A N 1
ATOM 771 C CA . ARG A 1 100 ? -15.395 -2.715 1.415 1.00 90.00 100 ARG A CA 1
ATOM 772 C C . ARG A 1 100 ? -15.686 -4.207 1.418 1.00 90.00 100 ARG A C 1
ATOM 774 O O . ARG A 1 100 ? -16.730 -4.603 1.922 1.00 90.00 100 ARG A O 1
ATOM 781 N N . SER A 1 101 ? -14.795 -5.040 0.876 1.00 89.12 101 SER A N 1
ATOM 782 C CA . SER A 1 101 ? -15.007 -6.495 0.899 1.00 89.12 101 SER A CA 1
ATOM 783 C C . SER A 1 101 ? -15.050 -7.055 2.317 1.00 89.12 101 SER A C 1
ATOM 785 O O . SER A 1 101 ? -15.886 -7.909 2.588 1.00 89.12 101 SER A O 1
ATOM 787 N N . GLU A 1 102 ? -14.212 -6.551 3.224 1.00 91.38 102 GLU A N 1
ATOM 788 C CA . GLU A 1 102 ? -14.252 -6.956 4.635 1.00 91.38 102 GLU A CA 1
ATOM 789 C C . GLU A 1 102 ? -15.507 -6.450 5.348 1.00 91.38 102 GLU A C 1
ATOM 791 O O . GLU A 1 102 ? -16.169 -7.200 6.063 1.00 91.38 102 GLU A O 1
ATOM 796 N N . SER A 1 103 ? -15.891 -5.203 5.079 1.00 92.50 103 SER A N 1
ATOM 797 C CA . SER A 1 103 ? -17.102 -4.597 5.634 1.00 92.50 103 SER A CA 1
ATOM 798 C C . SER A 1 103 ? -18.353 -5.355 5.201 1.00 92.50 103 SER A C 1
ATOM 800 O O . SER A 1 103 ? -19.192 -5.662 6.034 1.00 92.50 103 SER A O 1
ATOM 802 N N . LEU A 1 104 ? -18.451 -5.740 3.923 1.00 92.88 104 LEU A N 1
ATOM 803 C CA . LEU A 1 104 ? -19.568 -6.536 3.409 1.00 92.88 104 LEU A CA 1
ATOM 804 C C . LEU A 1 104 ? -19.682 -7.898 4.097 1.00 92.88 104 LEU A C 1
ATOM 806 O O . LEU A 1 104 ? -20.795 -8.358 4.318 1.00 92.88 104 LEU A O 1
ATOM 810 N N . ILE A 1 105 ? -18.562 -8.543 4.442 1.00 92.69 105 ILE A N 1
ATOM 811 C CA . ILE A 1 105 ? -18.584 -9.818 5.172 1.00 92.69 105 ILE A CA 1
ATOM 812 C C . ILE A 1 105 ? -19.166 -9.606 6.572 1.00 92.69 105 ILE A C 1
ATOM 814 O O . ILE A 1 105 ? -20.062 -10.344 6.967 1.00 92.69 105 ILE A O 1
ATOM 818 N N . ILE A 1 106 ? -18.703 -8.579 7.291 1.00 94.25 106 ILE A N 1
ATOM 819 C CA . ILE A 1 106 ? -19.179 -8.269 8.647 1.00 94.25 106 ILE A CA 1
ATOM 820 C C . ILE A 1 106 ? -20.658 -7.861 8.629 1.00 94.25 106 ILE A C 1
ATOM 822 O O . ILE A 1 106 ? -21.447 -8.394 9.404 1.00 94.25 106 ILE A O 1
ATOM 826 N N . THR A 1 107 ? -21.051 -6.957 7.730 1.00 94.19 107 THR A N 1
ATOM 827 C CA . THR A 1 107 ? -22.441 -6.505 7.590 1.00 94.19 107 THR A CA 1
ATOM 828 C C . THR A 1 107 ? -23.358 -7.665 7.210 1.00 94.19 107 THR A C 1
ATOM 830 O O . THR A 1 107 ? -24.407 -7.827 7.822 1.00 94.19 107 THR A O 1
ATOM 833 N N . ARG A 1 108 ? -22.935 -8.545 6.290 1.00 93.19 108 ARG A N 1
ATOM 834 C CA . ARG A 1 108 ? -23.681 -9.761 5.935 1.00 93.19 108 ARG A CA 1
ATOM 835 C C . ARG A 1 108 ? -23.871 -10.684 7.140 1.00 93.19 108 ARG A C 1
ATOM 837 O O . ARG A 1 108 ? -24.957 -11.223 7.323 1.00 93.19 108 ARG A O 1
ATOM 844 N N . ASP A 1 109 ? -22.834 -10.870 7.953 1.00 93.75 109 ASP A N 1
ATOM 845 C CA . ASP A 1 109 ? -22.880 -11.732 9.138 1.00 93.75 109 ASP A CA 1
ATOM 846 C C . ASP A 1 109 ? -23.858 -11.211 10.212 1.00 93.75 109 ASP A C 1
ATOM 848 O O . ASP A 1 109 ? -24.437 -12.009 10.947 1.00 93.75 109 ASP A O 1
ATOM 852 N N . VAL A 1 110 ? -24.102 -9.900 10.268 1.00 94.25 110 VAL A N 1
ATOM 853 C CA . VAL A 1 110 ? -25.066 -9.282 11.193 1.00 94.25 110 VAL A CA 1
ATOM 854 C C . VAL A 1 110 ? -26.470 -9.199 10.586 1.00 94.25 110 VAL A C 1
ATOM 856 O O . VAL A 1 110 ? -27.418 -9.685 11.194 1.00 94.25 110 VAL A O 1
ATOM 859 N N . GLU A 1 111 ? -26.617 -8.633 9.386 1.00 92.12 111 GLU A N 1
ATOM 860 C CA . GLU A 1 111 ? -27.925 -8.365 8.767 1.00 92.12 111 GLU A CA 1
ATOM 861 C C . GLU A 1 111 ? -28.617 -9.633 8.253 1.00 92.12 111 GLU A C 1
ATOM 863 O O . GLU A 1 111 ? -29.826 -9.771 8.409 1.00 92.12 111 GLU A O 1
ATOM 868 N N . LEU A 1 112 ? -27.873 -10.572 7.648 1.00 92.31 112 LEU A N 1
ATOM 869 C CA . LEU A 1 112 ? -28.472 -11.783 7.072 1.00 92.31 112 LEU A CA 1
ATOM 870 C C . LEU A 1 112 ? -28.505 -12.955 8.052 1.00 92.31 112 LEU A C 1
ATOM 872 O O . LEU A 1 112 ? -29.442 -13.747 8.018 1.00 92.31 112 LEU A O 1
ATOM 876 N N . PHE A 1 113 ? -27.485 -13.095 8.901 1.00 91.12 113 PHE A N 1
ATOM 877 C CA . PHE A 1 113 ? -27.391 -14.217 9.844 1.00 91.12 113 PHE A CA 1
ATOM 878 C C . PHE A 1 113 ? -27.822 -13.856 11.272 1.00 91.12 113 PHE A C 1
ATOM 880 O O . PHE A 1 113 ? -27.776 -14.722 12.144 1.00 91.12 113 PHE A O 1
ATOM 887 N N . GLY A 1 114 ? -28.216 -12.603 11.528 1.00 91.44 114 GLY A N 1
ATOM 888 C CA . GLY A 1 114 ? -28.721 -12.158 12.829 1.00 91.44 114 GLY A CA 1
ATOM 889 C C . GLY A 1 114 ? -27.699 -12.239 13.966 1.00 91.44 114 GLY A C 1
ATOM 890 O O . GLY A 1 114 ? -28.085 -12.341 15.129 1.00 91.44 114 GLY A O 1
ATOM 891 N N . ARG A 1 115 ? -26.393 -12.249 13.666 1.00 92.31 115 ARG A N 1
ATOM 892 C CA . ARG A 1 115 ? -25.355 -12.311 14.706 1.00 92.31 115 ARG A CA 1
ATOM 893 C C . ARG A 1 115 ? -25.229 -10.970 15.416 1.00 92.31 115 ARG A C 1
ATOM 895 O O . ARG A 1 115 ? -25.304 -9.919 14.785 1.00 92.31 115 ARG A O 1
ATOM 902 N N . ALA A 1 116 ? -24.939 -11.005 16.715 1.00 94.12 116 ALA A N 1
ATOM 903 C CA . ALA A 1 116 ? -24.628 -9.793 17.459 1.00 94.12 116 ALA A CA 1
ATOM 904 C C . ALA A 1 116 ? -23.395 -9.088 16.844 1.00 94.12 116 ALA A C 1
ATOM 906 O O . ALA A 1 116 ? -22.389 -9.755 16.571 1.00 94.12 116 ALA A O 1
ATOM 907 N N . PRO A 1 117 ? -23.414 -7.752 16.655 1.00 91.94 117 PRO A N 1
ATOM 908 C CA . PRO A 1 117 ? -22.317 -7.027 16.009 1.00 91.94 117 PRO A CA 1
ATOM 909 C C . PRO A 1 117 ? -20.949 -7.248 16.663 1.00 91.94 117 PRO A C 1
ATOM 911 O O . PRO A 1 117 ? -19.948 -7.430 15.974 1.00 91.94 117 PRO A O 1
ATOM 914 N N . LEU A 1 118 ? -20.897 -7.288 17.998 1.00 93.19 118 LEU A N 1
ATOM 915 C CA . LEU A 1 118 ? -19.654 -7.529 18.739 1.00 93.19 118 LEU A CA 1
ATOM 916 C C . LEU A 1 118 ? -19.105 -8.943 18.517 1.00 93.19 118 LEU A C 1
ATOM 918 O O . LEU A 1 118 ? -17.890 -9.117 18.406 1.00 93.19 118 LEU A O 1
ATOM 922 N N . ASP A 1 119 ? -19.981 -9.940 18.402 1.00 93.38 119 ASP A N 1
ATOM 923 C CA . ASP A 1 119 ? -19.578 -11.322 18.142 1.00 93.38 119 ASP A CA 1
ATOM 924 C C . ASP A 1 119 ? -19.124 -11.510 16.694 1.00 93.38 119 ASP A C 1
ATOM 926 O O . ASP A 1 119 ? -18.129 -12.194 16.453 1.00 93.38 119 ASP A O 1
ATOM 930 N N . ALA A 1 120 ? -19.773 -10.844 15.733 1.00 94.31 120 ALA A N 1
ATOM 931 C CA . ALA A 1 120 ? -19.337 -10.833 14.337 1.00 94.31 120 ALA A CA 1
ATOM 932 C C . ALA A 1 120 ? -17.923 -10.240 14.185 1.00 94.31 120 ALA A C 1
ATOM 934 O O . ALA A 1 120 ? -17.076 -10.819 13.499 1.00 94.31 120 ALA A O 1
ATOM 935 N N . LEU A 1 121 ? -17.631 -9.130 14.876 1.00 94.44 121 LEU A N 1
ATOM 936 C CA . LEU A 1 121 ? -16.298 -8.515 14.886 1.00 94.44 121 LEU A CA 1
ATOM 937 C C . LEU A 1 121 ? -15.247 -9.429 15.534 1.00 94.44 121 LEU A C 1
ATOM 939 O O . LEU A 1 121 ? -14.159 -9.599 14.984 1.00 94.44 121 LEU A O 1
ATOM 943 N N . ASN A 1 122 ? -15.572 -10.052 16.669 1.00 94.31 122 ASN A N 1
ATOM 944 C CA . ASN A 1 122 ? -14.667 -10.961 17.377 1.00 94.31 122 ASN A CA 1
ATOM 945 C C . ASN A 1 122 ? -14.366 -12.228 16.552 1.00 94.31 122 ASN A C 1
ATOM 947 O O . ASN A 1 122 ? -13.215 -12.655 16.445 1.00 94.31 122 ASN A O 1
ATOM 951 N N . GLU A 1 123 ? -15.378 -12.804 15.902 1.00 93.56 123 GLU A N 1
ATOM 952 C CA . GLU A 1 123 ? -15.199 -13.967 15.032 1.00 93.56 123 GLU A CA 1
ATOM 953 C C . GLU A 1 123 ? -14.358 -13.621 13.799 1.00 93.56 12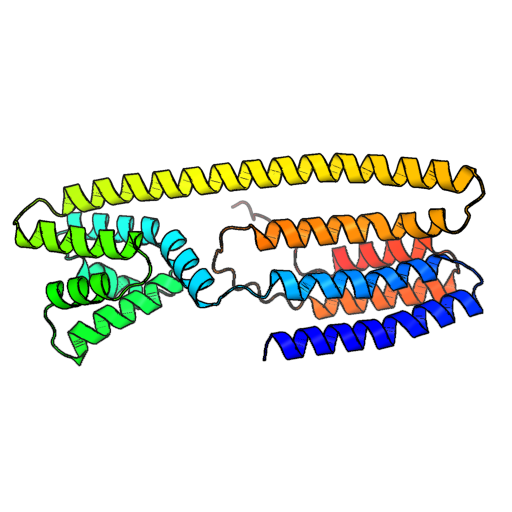3 GLU A C 1
ATOM 955 O O . GLU A 1 123 ? -13.465 -14.382 13.403 1.00 93.56 123 GLU A O 1
ATOM 960 N N . ARG A 1 124 ? -14.582 -12.435 13.215 1.00 93.69 124 ARG A N 1
ATOM 961 C CA . ARG A 1 124 ? -13.757 -11.950 12.108 1.00 93.69 124 ARG A CA 1
ATOM 962 C C . ARG A 1 124 ? -12.309 -11.755 12.544 1.00 93.69 124 ARG A C 1
ATOM 964 O O . ARG A 1 124 ? -11.420 -12.200 11.819 1.00 93.69 124 ARG A O 1
ATOM 971 N N . ALA A 1 125 ? -12.073 -11.179 13.723 1.00 94.25 125 ALA A N 1
ATOM 972 C CA . ALA A 1 125 ? -10.737 -10.986 14.285 1.00 94.25 125 ALA A CA 1
ATOM 973 C C . ALA A 1 125 ? -9.964 -12.310 14.406 1.00 94.25 125 ALA A C 1
ATOM 975 O O . ALA A 1 125 ? -8.806 -12.385 14.004 1.00 94.25 125 ALA A O 1
ATOM 976 N N . ARG A 1 126 ? -10.618 -13.375 14.887 1.00 93.31 126 ARG A N 1
ATOM 977 C CA . ARG A 1 126 ? -9.998 -14.699 15.079 1.00 93.31 126 ARG A CA 1
ATOM 978 C C . ARG A 1 126 ? -9.603 -15.387 13.774 1.00 93.31 126 ARG A C 1
ATOM 980 O O . ARG A 1 126 ? -8.579 -16.060 13.721 1.00 93.31 126 ARG A O 1
ATOM 987 N N . ARG A 1 127 ? -10.410 -15.240 12.720 1.00 90.69 127 ARG A N 1
ATOM 988 C CA . ARG A 1 127 ? -10.187 -15.926 11.432 1.00 90.69 127 ARG A CA 1
ATOM 989 C C . ARG A 1 127 ? -9.313 -15.143 10.454 1.00 90.69 127 ARG A C 1
ATOM 991 O O . ARG A 1 127 ? -8.928 -15.684 9.416 1.00 90.69 127 ARG A O 1
ATOM 998 N N . HIS A 1 128 ? -9.065 -13.859 10.702 1.00 90.06 128 HIS A N 1
ATOM 999 C CA . HIS A 1 128 ? -8.397 -13.008 9.725 1.00 90.06 128 HIS A CA 1
ATOM 1000 C C . HIS A 1 128 ? -6.870 -13.249 9.713 1.00 90.06 128 HIS A C 1
ATOM 1002 O O . HIS A 1 128 ? -6.233 -13.198 10.761 1.00 90.06 128 HIS A O 1
ATOM 1008 N N . PRO A 1 129 ? -6.228 -13.453 8.543 1.00 86.88 129 PRO A N 1
ATOM 1009 C CA . PRO A 1 129 ? -4.788 -13.746 8.466 1.00 86.88 129 PRO A CA 1
ATOM 1010 C C . PRO A 1 129 ? -3.896 -12.545 8.829 1.00 86.88 129 PRO A C 1
ATOM 1012 O O . PRO A 1 129 ? -2.727 -12.705 9.171 1.00 86.88 129 PRO A O 1
ATOM 1015 N N . ASN A 1 130 ? -4.424 -11.326 8.716 1.00 89.62 130 ASN A N 1
ATOM 1016 C CA . ASN A 1 130 ? -3.698 -10.100 9.034 1.00 89.62 130 ASN A CA 1
ATOM 1017 C C . ASN A 1 130 ? -3.816 -9.743 10.521 1.00 89.62 130 ASN A C 1
ATOM 1019 O O . ASN A 1 130 ? -4.897 -9.368 10.977 1.00 89.62 130 ASN A O 1
ATOM 1023 N N . ARG A 1 131 ? -2.685 -9.792 11.232 1.00 90.94 131 ARG A N 1
ATOM 1024 C CA . ARG A 1 131 ? -2.597 -9.546 12.678 1.00 90.94 131 ARG A CA 1
ATOM 1025 C C . ARG A 1 131 ? -2.965 -8.121 13.090 1.00 90.94 131 ARG A C 1
ATOM 1027 O O . ARG A 1 131 ? -3.566 -7.951 14.139 1.00 90.94 131 ARG A O 1
ATOM 1034 N N . MET A 1 132 ? -2.636 -7.109 12.289 1.00 91.94 132 MET A N 1
ATOM 1035 C CA . MET A 1 132 ? -2.891 -5.707 12.652 1.00 91.94 132 MET A CA 1
ATOM 1036 C C . MET A 1 132 ? -4.389 -5.387 12.592 1.00 91.94 132 MET A C 1
ATOM 1038 O O . MET A 1 132 ? -4.938 -4.824 13.533 1.00 91.94 132 MET A O 1
ATOM 1042 N N . TYR A 1 133 ? -5.073 -5.856 11.543 1.00 93.56 133 TYR A N 1
ATOM 1043 C CA . TYR A 1 133 ? -6.533 -5.762 11.442 1.00 93.56 133 TYR A CA 1
ATOM 1044 C C . TYR A 1 133 ? -7.247 -6.623 12.496 1.00 93.56 133 TYR A C 1
ATOM 1046 O O . TYR A 1 133 ? -8.199 -6.170 13.123 1.00 93.56 133 TYR A O 1
ATOM 1054 N N . ALA A 1 134 ? -6.761 -7.845 12.741 1.00 94.38 134 ALA A N 1
ATOM 1055 C CA . ALA A 1 134 ? -7.295 -8.698 13.800 1.00 94.38 134 ALA A CA 1
ATOM 1056 C C . ALA A 1 134 ? -7.169 -8.037 15.184 1.00 94.38 134 ALA A C 1
ATOM 1058 O O . ALA A 1 134 ? -8.142 -8.015 15.928 1.00 94.38 134 ALA A O 1
ATOM 1059 N N . SER A 1 135 ? -6.010 -7.441 15.487 1.00 95.00 135 SER A N 1
ATOM 1060 C CA . SER A 1 135 ? -5.733 -6.728 16.742 1.00 95.00 135 SER A CA 1
ATOM 1061 C C . SER A 1 135 ? -6.632 -5.502 16.937 1.00 95.00 135 SER A C 1
ATOM 1063 O O . SER A 1 135 ? -7.120 -5.267 18.043 1.00 95.00 135 SER A O 1
ATOM 1065 N N . PHE A 1 136 ? -6.906 -4.756 15.860 1.00 95.62 136 PHE A N 1
ATOM 1066 C CA . PHE A 1 136 ? -7.857 -3.642 15.868 1.00 95.62 136 PHE A CA 1
ATOM 1067 C C . PHE A 1 136 ? -9.262 -4.096 16.295 1.00 95.62 136 PHE A C 1
ATOM 1069 O O . PHE A 1 136 ? -9.869 -3.538 17.208 1.00 95.62 136 PHE A O 1
ATOM 1076 N N . LEU A 1 137 ? -9.768 -5.155 15.658 1.00 95.75 137 LEU A N 1
ATOM 1077 C CA . LEU A 1 137 ? -11.090 -5.699 15.957 1.00 95.75 137 LEU A CA 1
ATOM 1078 C C . LEU A 1 137 ? -11.158 -6.312 17.360 1.00 95.75 137 LEU A C 1
ATOM 1080 O O . LEU A 1 137 ? -12.085 -6.025 18.118 1.00 95.75 137 LEU A O 1
ATOM 1084 N N . SER A 1 138 ? -10.175 -7.137 17.730 1.00 95.25 138 SER A N 1
ATOM 1085 C CA . SER A 1 138 ? -10.153 -7.786 19.040 1.00 95.25 138 SER A CA 1
ATOM 1086 C C . SER A 1 138 ? -10.011 -6.765 20.165 1.00 95.25 138 SER A C 1
ATOM 1088 O O . SER A 1 138 ? -10.720 -6.866 21.163 1.00 95.25 138 SER A O 1
ATOM 1090 N N . GLY A 1 139 ? -9.150 -5.757 19.991 1.00 94.88 139 GLY A N 1
ATOM 1091 C CA . GLY A 1 139 ? -8.965 -4.689 20.968 1.00 94.88 139 GLY A CA 1
ATOM 1092 C C . GLY A 1 139 ? -10.234 -3.864 21.157 1.00 94.88 139 GLY A C 1
ATOM 1093 O O . GLY A 1 139 ? -10.638 -3.650 22.295 1.00 94.88 139 GLY A O 1
ATOM 1094 N N . TYR A 1 140 ? -10.933 -3.517 20.071 1.00 95.44 140 TYR A N 1
ATOM 1095 C CA . TYR A 1 140 ? -12.244 -2.873 20.165 1.00 95.44 140 TYR A CA 1
ATOM 1096 C C . TYR A 1 140 ? -13.236 -3.713 20.982 1.00 95.44 140 TYR A C 1
ATOM 1098 O O . TYR A 1 140 ? -13.827 -3.222 21.941 1.00 95.44 140 TYR A O 1
ATOM 1106 N N . THR A 1 141 ? -13.391 -5.002 20.653 1.00 95.31 141 THR A N 1
ATOM 1107 C CA . THR A 1 141 ? -14.340 -5.868 21.375 1.00 95.31 141 THR A CA 1
ATOM 1108 C C . THR A 1 141 ? -13.970 -6.064 22.846 1.00 95.31 141 THR A C 1
ATOM 1110 O O . THR A 1 141 ? -14.866 -6.189 23.676 1.00 95.31 141 THR A O 1
ATOM 1113 N N . ALA A 1 142 ? -12.677 -6.063 23.184 1.00 94.62 142 ALA A N 1
ATOM 1114 C CA . ALA A 1 142 ? -12.207 -6.161 24.562 1.00 94.62 142 ALA A CA 1
ATOM 1115 C C . ALA A 1 142 ? -12.573 -4.912 25.376 1.00 94.62 142 ALA A C 1
ATOM 1117 O O . ALA A 1 142 ? -13.119 -5.054 26.466 1.00 94.62 142 ALA A O 1
ATOM 1118 N N . ILE A 1 143 ? -12.353 -3.713 24.820 1.00 95.44 143 ILE A N 1
ATOM 1119 C CA . ILE A 1 143 ? -12.692 -2.438 25.474 1.00 95.44 143 ILE A CA 1
ATOM 1120 C C . ILE A 1 143 ? -14.202 -2.301 25.671 1.00 95.44 143 ILE A C 1
ATOM 1122 O O . ILE A 1 143 ? -14.647 -1.901 26.744 1.00 95.44 143 ILE A O 1
ATOM 1126 N N . VAL A 1 144 ? -15.003 -2.684 24.671 1.00 95.06 144 VAL A N 1
ATOM 1127 C CA . VAL A 1 144 ? -16.467 -2.664 24.806 1.00 95.06 144 VAL A CA 1
ATOM 1128 C C . VAL A 1 144 ? -16.932 -3.634 25.897 1.00 95.06 144 VAL A C 1
ATOM 1130 O O . VAL A 1 144 ? -17.768 -3.270 26.718 1.00 95.06 144 VAL A O 1
ATOM 1133 N N . LYS A 1 145 ? -16.370 -4.851 25.956 1.00 93.19 145 LYS A N 1
ATOM 1134 C CA . LYS A 1 145 ? -16.724 -5.851 26.980 1.00 93.19 145 LYS A CA 1
ATOM 1135 C C . LYS A 1 145 ? -16.313 -5.440 28.391 1.00 93.19 145 LYS A C 1
ATOM 1137 O O . LYS A 1 145 ? -17.002 -5.796 29.339 1.00 93.19 145 LYS A O 1
ATOM 1142 N N . SER A 1 146 ? -15.210 -4.710 28.533 1.00 93.75 146 SER A N 1
ATOM 1143 C CA . SER A 1 146 ? -14.746 -4.197 29.823 1.00 93.75 146 SER A CA 1
ATOM 1144 C C . SER A 1 146 ? -15.420 -2.883 30.237 1.00 93.75 146 SER A C 1
ATOM 1146 O O . SER A 1 146 ? -15.096 -2.366 31.301 1.00 93.75 146 SER A O 1
ATOM 1148 N N . GLY A 1 147 ? -16.294 -2.306 29.402 1.00 91.19 147 GLY A N 1
ATOM 1149 C CA . GLY A 1 147 ? -16.911 -0.997 29.651 1.00 91.19 147 GLY A CA 1
ATOM 1150 C C . GLY A 1 147 ? -15.934 0.186 29.591 1.00 91.19 147 GLY A C 1
ATOM 1151 O O . GLY A 1 147 ? -16.181 1.214 30.212 1.00 91.19 147 GLY A O 1
ATOM 1152 N N . GLY A 1 148 ? -14.806 0.041 28.889 1.00 91.56 148 GLY A N 1
ATOM 1153 C CA . GLY A 1 148 ? -13.803 1.101 28.751 1.00 91.56 148 GLY A CA 1
ATOM 1154 C C . GLY A 1 148 ? -14.170 2.152 27.697 1.00 91.56 148 GLY A C 1
ATOM 1155 O O . GLY A 1 148 ? -15.135 2.007 26.943 1.00 91.56 148 GLY A O 1
ATOM 1156 N N . SER A 1 149 ? -13.362 3.211 27.594 1.00 92.50 149 SER A N 1
ATOM 1157 C CA . SE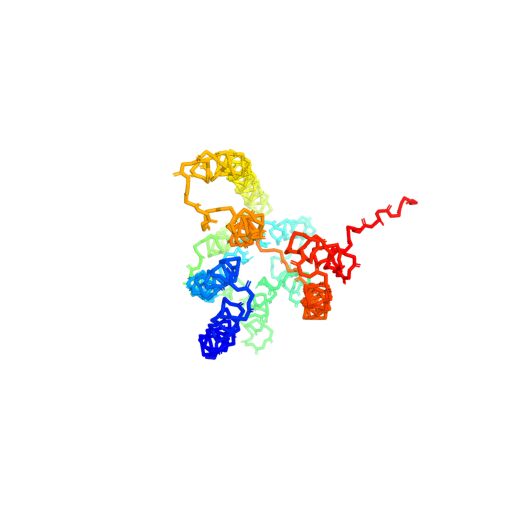R A 1 149 ? -13.567 4.276 26.608 1.00 92.50 149 SER A CA 1
ATOM 1158 C C . SER A 1 149 ? -13.137 3.845 25.199 1.00 92.50 149 SER A C 1
ATOM 1160 O O . SER A 1 149 ? -11.961 3.834 24.827 1.00 92.50 149 SER A O 1
ATOM 1162 N N . VAL A 1 150 ? -14.131 3.520 24.374 1.00 93.81 150 VAL A N 1
ATOM 1163 C CA . VAL A 1 150 ? -13.946 3.162 22.959 1.00 93.81 150 VAL A CA 1
ATOM 1164 C C . VAL A 1 150 ? -13.273 4.285 22.169 1.00 93.81 150 VAL A C 1
ATOM 1166 O O . VAL A 1 150 ? -12.392 4.022 21.351 1.00 93.81 150 VAL A O 1
ATOM 1169 N N . GLU A 1 151 ? -13.657 5.532 22.432 1.00 93.00 151 GLU A N 1
ATOM 1170 C CA . GLU A 1 151 ? -13.111 6.703 21.747 1.00 93.00 151 GLU A CA 1
ATOM 1171 C C . GLU A 1 151 ? -11.597 6.823 21.956 1.00 93.00 151 GLU A C 1
ATOM 1173 O O . GLU A 1 151 ? -10.850 6.947 20.987 1.00 93.00 151 GLU A O 1
ATOM 1178 N N . THR A 1 152 ? -11.124 6.689 23.200 1.00 93.94 152 THR A N 1
ATOM 1179 C CA . THR A 1 152 ? -9.690 6.740 23.521 1.00 93.94 152 THR A CA 1
ATOM 1180 C C . THR A 1 152 ? -8.920 5.642 22.791 1.00 93.94 152 THR A C 1
ATOM 1182 O O . THR A 1 152 ? -7.870 5.911 22.209 1.00 93.94 152 THR A O 1
ATOM 1185 N N . TYR A 1 153 ? -9.462 4.420 22.756 1.00 94.88 153 TYR A N 1
ATOM 1186 C CA . TYR A 1 153 ? -8.857 3.310 22.019 1.00 94.88 153 TYR A CA 1
ATOM 1187 C C . TYR A 1 153 ? -8.749 3.604 20.515 1.00 94.88 153 TYR A C 1
ATOM 1189 O O . TYR A 1 153 ? -7.694 3.388 19.917 1.00 94.88 153 TYR A O 1
ATOM 1197 N N . LEU A 1 154 ? -9.823 4.105 19.897 1.00 95.62 154 LEU A N 1
ATOM 1198 C CA . LEU A 1 154 ? -9.842 4.403 18.466 1.00 95.62 154 LEU A CA 1
ATOM 1199 C C . LEU A 1 154 ? -8.899 5.561 18.108 1.00 95.62 154 LEU A C 1
ATOM 1201 O O . LEU A 1 154 ? -8.180 5.461 17.115 1.00 95.62 154 LEU A O 1
ATOM 1205 N N . ILE A 1 155 ? -8.842 6.623 18.919 1.00 95.81 155 ILE A N 1
ATOM 1206 C CA . ILE A 1 155 ? -7.902 7.742 18.728 1.00 95.81 155 ILE A CA 1
ATOM 1207 C C . ILE A 1 155 ? -6.454 7.244 18.768 1.00 95.81 155 ILE A C 1
ATOM 1209 O O . ILE A 1 155 ? -5.667 7.581 17.881 1.00 95.81 155 ILE A O 1
ATOM 1213 N N . GLU A 1 156 ? -6.111 6.420 19.758 1.00 96.00 156 GLU A N 1
ATOM 1214 C CA . GLU A 1 156 ? -4.750 5.904 19.914 1.00 96.00 156 GLU A CA 1
ATOM 1215 C C . GLU A 1 156 ? -4.351 5.004 18.738 1.00 96.00 156 GLU A C 1
ATOM 1217 O O . GLU A 1 156 ? -3.289 5.178 18.141 1.00 96.00 156 GLU A O 1
ATOM 1222 N N . ARG A 1 157 ? -5.251 4.109 18.306 1.00 95.31 157 ARG A N 1
ATOM 1223 C CA . ARG A 1 157 ? -5.011 3.259 17.129 1.00 95.31 157 ARG A CA 1
ATOM 1224 C C . ARG A 1 157 ? -4.890 4.053 15.836 1.00 95.31 157 ARG A C 1
ATOM 1226 O O . ARG A 1 157 ? -4.068 3.708 14.992 1.00 95.31 157 ARG A O 1
ATOM 1233 N N . VAL A 1 158 ? -5.664 5.124 15.665 1.00 96.50 158 VAL A N 1
ATOM 1234 C CA . VAL A 1 158 ? -5.527 6.011 14.501 1.00 96.50 158 VAL A CA 1
ATOM 1235 C C . VAL A 1 158 ? -4.148 6.660 14.465 1.00 96.50 158 VAL A C 1
ATOM 1237 O O . VAL A 1 158 ? -3.531 6.679 13.399 1.00 96.50 158 VAL A O 1
ATOM 1240 N N . ARG A 1 159 ? -3.646 7.155 15.603 1.00 96.44 159 ARG A N 1
ATOM 1241 C CA . ARG A 1 159 ? -2.301 7.746 15.694 1.00 96.44 159 ARG A CA 1
ATOM 1242 C C . ARG A 1 159 ? -1.226 6.731 15.325 1.00 96.44 159 ARG A C 1
ATOM 1244 O O . ARG A 1 159 ? -0.442 7.004 14.420 1.00 96.44 159 ARG A O 1
ATOM 1251 N N . GLU A 1 160 ? -1.270 5.544 15.927 1.00 96.06 160 GLU A N 1
ATOM 1252 C CA . GLU A 1 160 ? -0.346 4.441 15.633 1.00 96.06 160 GLU A CA 1
ATOM 1253 C C . GLU A 1 160 ? -0.349 4.081 14.134 1.00 96.06 160 GLU A C 1
ATOM 1255 O O . GLU A 1 160 ? 0.701 3.933 13.504 1.00 96.06 160 GLU A O 1
ATOM 1260 N N . TYR A 1 161 ? -1.532 3.971 13.521 1.00 95.38 161 TYR A N 1
ATOM 1261 C CA . TYR A 1 161 ? -1.657 3.567 12.118 1.00 95.38 161 TYR A CA 1
ATOM 1262 C C . TYR A 1 161 ? -1.237 4.665 11.143 1.00 95.38 161 TYR A C 1
ATOM 1264 O O . TYR A 1 161 ? -0.636 4.360 10.111 1.00 95.38 161 TYR A O 1
ATOM 1272 N N . LEU A 1 162 ? -1.525 5.932 11.450 1.00 95.00 162 LEU A N 1
ATOM 1273 C CA . LEU A 1 162 ? -1.069 7.069 10.651 1.00 95.00 162 LEU A CA 1
ATOM 1274 C C . LEU A 1 162 ? 0.445 7.252 10.750 1.00 95.00 162 LEU A C 1
ATOM 1276 O O . LEU A 1 162 ? 1.086 7.509 9.730 1.00 95.00 162 LEU A O 1
ATOM 1280 N N . GLU A 1 163 ? 1.030 7.069 11.932 1.00 95.56 163 GLU A N 1
ATOM 1281 C CA . GLU A 1 163 ? 2.478 7.114 12.119 1.00 95.56 163 GLU A CA 1
ATOM 1282 C C . GLU A 1 163 ? 3.161 6.001 11.320 1.00 95.56 163 GLU A C 1
ATOM 1284 O O . GLU A 1 163 ? 4.040 6.282 10.500 1.00 95.56 163 GLU A O 1
ATOM 1289 N N . TRP A 1 164 ? 2.677 4.761 11.442 1.00 93.50 164 TRP A N 1
ATOM 1290 C CA . TRP A 1 164 ? 3.163 3.634 10.647 1.00 93.50 164 TRP A CA 1
ATOM 1291 C C . TRP A 1 164 ? 3.019 3.866 9.138 1.00 93.50 164 TRP A C 1
ATOM 1293 O O . TRP A 1 164 ? 3.937 3.572 8.362 1.00 93.50 164 TRP A O 1
ATOM 1303 N N . LEU A 1 165 ? 1.885 4.425 8.700 1.00 90.62 165 LEU A N 1
ATOM 1304 C CA . LEU A 1 165 ? 1.661 4.768 7.299 1.00 90.62 165 LEU A CA 1
ATOM 1305 C C . LEU A 1 165 ? 2.673 5.827 6.838 1.00 90.62 165 LEU A C 1
ATOM 1307 O O . LEU A 1 165 ? 3.304 5.657 5.794 1.00 90.62 165 LEU A O 1
ATOM 1311 N N . SER A 1 166 ? 2.876 6.886 7.625 1.00 92.38 166 SER A N 1
ATOM 1312 C CA . SER A 1 166 ? 3.827 7.960 7.322 1.00 92.38 166 SER A CA 1
ATOM 1313 C C . SER A 1 166 ? 5.265 7.440 7.225 1.00 92.38 166 SER A C 1
ATOM 1315 O O . SER A 1 166 ? 5.977 7.771 6.275 1.00 92.38 166 SER A O 1
ATOM 1317 N N . PHE A 1 167 ? 5.664 6.548 8.136 1.00 92.88 167 PHE A N 1
ATOM 1318 C CA . PHE A 1 167 ? 6.965 5.891 8.129 1.00 92.88 167 PHE A CA 1
ATOM 1319 C C . PHE A 1 167 ? 7.164 5.075 6.849 1.00 92.88 167 PHE A C 1
ATOM 1321 O O . PHE A 1 167 ? 8.191 5.193 6.179 1.00 92.88 167 PHE A O 1
ATOM 1328 N N . ARG A 1 168 ? 6.149 4.309 6.436 1.00 88.62 168 ARG A N 1
ATOM 1329 C CA . ARG A 1 168 ? 6.188 3.551 5.179 1.00 88.62 168 ARG A CA 1
ATOM 1330 C C . ARG A 1 168 ? 6.315 4.437 3.945 1.00 88.62 168 ARG A C 1
ATOM 1332 O O . ARG A 1 168 ? 7.035 4.066 3.018 1.00 88.62 168 ARG A O 1
ATOM 1339 N N . TRP A 1 169 ? 5.626 5.577 3.909 1.00 88.62 169 TRP A N 1
ATOM 1340 C CA . TRP A 1 169 ? 5.751 6.535 2.807 1.00 88.62 169 TRP A CA 1
ATOM 1341 C C . TRP A 1 169 ? 7.133 7.182 2.765 1.00 88.62 169 TRP A C 1
ATOM 1343 O O . TRP A 1 169 ? 7.703 7.294 1.682 1.00 88.62 169 TRP A O 1
ATOM 1353 N N . ARG A 1 170 ? 7.707 7.530 3.923 1.00 92.56 170 ARG A N 1
ATOM 1354 C CA . ARG A 1 170 ? 9.086 8.034 4.021 1.00 92.56 170 ARG A CA 1
ATOM 1355 C C . ARG A 1 170 ? 10.090 7.004 3.516 1.00 92.56 170 ARG A C 1
ATOM 1357 O O . ARG A 1 170 ? 10.874 7.313 2.628 1.00 92.56 170 ARG A O 1
ATOM 1364 N N . GLN A 1 171 ? 9.987 5.759 3.979 1.00 90.94 171 GLN A N 1
ATOM 1365 C CA . GLN A 1 171 ? 10.858 4.673 3.526 1.00 90.94 171 GLN A CA 1
ATOM 1366 C C . GLN A 1 171 ? 10.710 4.404 2.020 1.00 90.94 171 GLN A C 1
ATOM 1368 O O . GLN A 1 171 ? 11.675 4.068 1.335 1.00 90.94 171 GLN A O 1
ATOM 1373 N N . TYR A 1 172 ? 9.496 4.526 1.479 1.00 86.38 172 TYR A N 1
ATOM 1374 C CA . TYR A 1 172 ? 9.267 4.408 0.042 1.00 86.38 172 TYR A CA 1
ATOM 1375 C C . TYR A 1 172 ? 9.911 5.562 -0.741 1.00 86.38 172 TYR A C 1
ATOM 1377 O O . TYR A 1 172 ? 10.538 5.314 -1.774 1.00 86.38 172 TYR A O 1
ATOM 1385 N N . ALA A 1 173 ? 9.781 6.800 -0.257 1.00 89.81 173 ALA A N 1
ATOM 1386 C CA . ALA A 1 173 ? 10.393 7.974 -0.870 1.00 89.81 173 ALA A CA 1
ATOM 1387 C C . ALA A 1 173 ? 11.923 7.865 -0.872 1.00 89.81 173 ALA A C 1
ATOM 1389 O O . ALA A 1 173 ? 12.538 8.048 -1.916 1.00 89.81 173 ALA A O 1
ATOM 1390 N N . GLU A 1 174 ? 12.517 7.458 0.248 1.00 91.69 174 GLU A N 1
ATOM 1391 C CA . GLU A 1 174 ? 13.958 7.239 0.385 1.00 91.69 174 GLU A CA 1
ATOM 1392 C C . GLU A 1 174 ? 14.462 6.151 -0.572 1.00 91.69 174 GLU A C 1
ATOM 1394 O O . GLU A 1 174 ? 15.383 6.384 -1.351 1.00 91.69 174 GLU A O 1
ATOM 1399 N N . LYS A 1 175 ? 13.789 4.992 -0.616 1.00 85.69 175 LYS A N 1
ATOM 1400 C CA . LYS A 1 175 ? 14.125 3.918 -1.566 1.00 85.69 175 LYS A CA 1
ATOM 1401 C C . LYS A 1 175 ? 14.014 4.367 -3.017 1.00 85.69 175 LYS A C 1
ATOM 1403 O O . LYS A 1 175 ? 14.834 3.974 -3.839 1.00 85.69 175 LYS A O 1
ATOM 1408 N N . THR A 1 176 ? 12.995 5.157 -3.344 1.00 82.56 176 THR A N 1
ATOM 1409 C CA . THR A 1 176 ? 12.792 5.665 -4.707 1.00 82.56 176 THR A CA 1
ATOM 1410 C C . THR A 1 176 ? 13.843 6.712 -5.069 1.00 82.56 176 THR A C 1
ATOM 1412 O O . THR A 1 176 ? 14.327 6.701 -6.196 1.00 82.56 176 THR A O 1
ATOM 1415 N N . SER A 1 177 ? 14.235 7.563 -4.116 1.00 88.25 177 SER A N 1
ATOM 1416 C CA . SER A 1 177 ? 15.313 8.543 -4.275 1.00 88.25 177 SER A CA 1
ATOM 1417 C C . SER A 1 177 ? 16.646 7.851 -4.536 1.00 88.25 177 SER A C 1
ATOM 1419 O O . SER A 1 177 ? 17.282 8.118 -5.550 1.00 88.25 177 SER A O 1
ATOM 1421 N N . PHE A 1 178 ? 17.006 6.880 -3.694 1.00 88.38 178 PHE A N 1
ATOM 1422 C CA . PHE A 1 178 ? 18.213 6.071 -3.860 1.00 88.38 178 PHE A CA 1
ATOM 1423 C C . PHE A 1 178 ? 18.236 5.348 -5.213 1.00 88.38 178 PHE A C 1
ATOM 1425 O O . PHE A 1 178 ? 19.241 5.349 -5.920 1.00 88.38 178 PHE A O 1
ATOM 1432 N N . LEU A 1 179 ? 17.105 4.761 -5.622 1.00 81.31 179 LEU A N 1
ATOM 1433 C CA . LEU A 1 179 ? 17.001 4.109 -6.926 1.00 81.31 179 LEU A CA 1
ATOM 1434 C C . LEU A 1 179 ? 17.169 5.110 -8.081 1.00 81.31 179 LEU A C 1
ATOM 1436 O O . LEU A 1 179 ? 17.776 4.773 -9.094 1.00 81.31 179 LEU A O 1
ATOM 1440 N N . GLY A 1 180 ? 16.652 6.330 -7.918 1.00 83.00 180 GLY A N 1
ATOM 1441 C CA . GLY A 1 180 ? 16.836 7.435 -8.854 1.00 83.00 180 GLY A CA 1
ATOM 1442 C C . GLY A 1 180 ? 18.299 7.853 -8.988 1.00 83.00 180 GLY A C 1
ATOM 1443 O O . GLY A 1 180 ? 18.799 7.928 -10.107 1.00 83.00 180 GLY A O 1
ATOM 1444 N N . GLU A 1 181 ? 19.005 8.047 -7.873 1.00 86.25 181 GLU A N 1
ATOM 1445 C CA . GLU A 1 181 ? 20.437 8.382 -7.861 1.00 86.25 181 GLU A CA 1
ATOM 1446 C C . GLU A 1 181 ? 21.277 7.317 -8.568 1.00 86.25 181 GLU A C 1
ATOM 1448 O O . GLU A 1 181 ? 22.039 7.627 -9.485 1.00 86.25 181 GLU A O 1
ATOM 1453 N N . MET A 1 182 ? 21.082 6.046 -8.211 1.00 83.25 182 MET A N 1
ATOM 1454 C CA . MET A 1 182 ? 21.818 4.936 -8.824 1.00 83.25 182 MET A CA 1
ATOM 1455 C C . MET A 1 182 ? 21.554 4.830 -10.327 1.00 83.25 182 MET A C 1
ATOM 1457 O O . MET A 1 182 ? 22.448 4.495 -11.105 1.00 83.25 182 MET A O 1
ATOM 1461 N N . MET A 1 183 ? 20.336 5.150 -10.761 1.00 74.44 183 MET A N 1
ATOM 1462 C CA . MET A 1 183 ? 19.969 5.135 -12.174 1.00 74.44 183 MET A CA 1
ATOM 1463 C C . MET A 1 183 ? 20.558 6.310 -12.948 1.00 74.44 183 MET A C 1
ATOM 1465 O O . MET A 1 183 ? 20.984 6.105 -14.080 1.00 74.44 183 MET A O 1
ATOM 1469 N N . ILE A 1 184 ? 20.653 7.501 -12.348 1.00 85.12 184 ILE A N 1
ATOM 1470 C CA . ILE A 1 184 ? 21.366 8.636 -12.948 1.00 85.12 184 ILE A CA 1
ATOM 1471 C C . ILE A 1 184 ? 22.838 8.264 -13.145 1.00 85.12 184 ILE A C 1
ATOM 1473 O O . ILE A 1 184 ? 23.351 8.387 -14.255 1.00 85.12 184 ILE A O 1
ATOM 1477 N N . LEU A 1 185 ? 23.499 7.732 -12.112 1.00 87.38 185 LEU A N 1
ATOM 1478 C CA . LEU A 1 185 ? 24.898 7.303 -12.202 1.00 87.38 185 LEU A CA 1
ATOM 1479 C C . LEU A 1 185 ? 25.103 6.271 -13.316 1.00 87.38 185 LEU A C 1
ATOM 1481 O O . LEU A 1 185 ? 25.980 6.444 -14.159 1.00 87.38 185 LEU A O 1
ATOM 1485 N N . MET A 1 186 ? 24.261 5.238 -13.380 1.00 79.06 186 MET A N 1
ATOM 1486 C CA . MET A 1 186 ? 24.339 4.222 -14.434 1.00 79.06 186 MET A CA 1
ATOM 1487 C C . MET A 1 186 ? 24.053 4.788 -15.829 1.00 79.06 186 MET A C 1
ATOM 1489 O O . MET A 1 186 ? 24.710 4.401 -16.795 1.00 79.06 186 MET A O 1
ATOM 1493 N N . PHE A 1 187 ? 23.117 5.732 -15.941 1.00 79.00 187 PHE A N 1
ATOM 1494 C CA . PHE A 1 187 ? 22.800 6.394 -17.201 1.00 79.00 187 PHE A CA 1
ATOM 1495 C C . PHE A 1 187 ? 23.966 7.232 -17.734 1.00 79.00 187 PHE A C 1
ATOM 1497 O O . PHE A 1 187 ? 24.114 7.335 -18.944 1.00 79.00 187 PHE A O 1
ATOM 1504 N N . PHE A 1 188 ? 24.814 7.794 -16.871 1.00 85.56 188 PHE A N 1
ATOM 1505 C CA . PHE A 1 188 ? 26.032 8.488 -17.299 1.00 85.56 188 PHE A CA 1
ATOM 1506 C C . PHE A 1 188 ? 27.202 7.530 -17.542 1.00 85.56 188 PHE A C 1
ATOM 1508 O O . PHE A 1 188 ? 27.905 7.646 -18.544 1.00 85.56 188 PHE A O 1
ATOM 1515 N N . LEU A 1 189 ? 27.405 6.564 -16.646 1.00 85.88 189 LEU A N 1
ATOM 1516 C CA . LEU A 1 189 ? 28.576 5.694 -16.651 1.00 85.88 189 LEU A CA 1
ATOM 1517 C C . LEU A 1 189 ? 28.565 4.723 -17.840 1.00 85.88 189 LEU A C 1
ATOM 1519 O O . LEU A 1 189 ? 29.567 4.583 -18.541 1.00 85.88 189 LEU A O 1
ATOM 1523 N N . VAL A 1 190 ? 27.426 4.073 -18.104 1.00 79.69 190 VAL A N 1
ATOM 1524 C CA . VAL A 1 190 ? 27.342 3.032 -19.136 1.00 79.69 190 VAL A CA 1
ATOM 1525 C C . VAL A 1 190 ? 27.595 3.595 -20.543 1.00 79.69 190 VAL A C 1
ATOM 1527 O O . VAL A 1 190 ? 28.419 3.014 -21.246 1.00 79.69 190 VAL A O 1
ATOM 1530 N N . PRO A 1 191 ? 27.010 4.730 -20.980 1.00 80.56 191 PRO A N 1
ATOM 1531 C CA . PRO A 1 191 ? 27.344 5.324 -22.275 1.00 80.56 191 PRO A CA 1
ATOM 1532 C C . PRO A 1 191 ? 28.818 5.688 -22.421 1.00 80.56 191 PRO A C 1
ATOM 1534 O O . PRO A 1 191 ? 29.387 5.436 -23.477 1.00 80.56 191 PRO A O 1
ATOM 1537 N N . VAL A 1 192 ? 29.454 6.227 -21.375 1.00 86.25 192 VAL A N 1
ATOM 1538 C CA . VAL A 1 192 ? 30.887 6.563 -21.414 1.00 86.25 192 VAL A CA 1
ATOM 1539 C C . VAL A 1 192 ? 31.725 5.304 -21.642 1.00 86.25 192 VAL A C 1
ATOM 1541 O O . VAL A 1 192 ? 32.574 5.291 -22.533 1.00 86.25 192 VAL A O 1
ATOM 1544 N N . PHE A 1 193 ? 31.435 4.213 -20.926 1.00 81.44 193 PHE A N 1
ATOM 1545 C CA . PHE A 1 193 ? 32.101 2.926 -21.148 1.00 81.44 193 PHE A CA 1
ATOM 1546 C C . PHE A 1 193 ? 31.845 2.350 -22.546 1.00 81.44 193 PHE A C 1
ATOM 1548 O O . PHE A 1 193 ? 32.767 1.818 -23.164 1.00 81.44 193 PHE A O 1
ATOM 1555 N N . LEU A 1 194 ? 30.623 2.472 -23.075 1.00 78.31 194 LEU A N 1
ATOM 1556 C CA . LEU A 1 194 ? 30.294 2.005 -24.426 1.00 78.31 194 LEU A CA 1
ATOM 1557 C C . LEU A 1 194 ? 31.010 2.825 -25.510 1.00 78.31 194 LEU A C 1
ATOM 1559 O O . LEU A 1 194 ? 31.468 2.256 -26.499 1.00 78.31 194 LEU A O 1
ATOM 1563 N N . ILE A 1 195 ? 31.137 4.143 -25.331 1.00 82.25 195 ILE A N 1
ATOM 1564 C CA . ILE A 1 195 ? 31.866 5.019 -26.259 1.00 82.25 195 ILE A CA 1
ATOM 1565 C C . ILE A 1 195 ? 33.357 4.671 -26.242 1.00 82.25 195 ILE A C 1
ATOM 1567 O O . ILE A 1 195 ? 33.944 4.472 -27.306 1.00 82.25 195 ILE A O 1
ATOM 1571 N N . LEU A 1 196 ? 33.949 4.528 -25.050 1.00 83.75 196 LEU A N 1
ATOM 1572 C CA . LEU A 1 196 ? 35.346 4.119 -24.899 1.00 83.75 196 LEU A CA 1
ATOM 1573 C C . LEU A 1 196 ? 35.595 2.751 -25.534 1.00 83.75 196 LEU A C 1
ATOM 1575 O O . LEU A 1 196 ? 36.518 2.617 -26.326 1.00 83.75 196 LEU A O 1
ATOM 1579 N N . GLY A 1 197 ? 34.744 1.758 -25.262 1.00 80.50 197 GLY A N 1
ATOM 1580 C CA . GLY A 1 197 ? 34.866 0.436 -25.870 1.00 80.50 197 GLY A CA 1
ATOM 1581 C C . GLY A 1 197 ? 34.731 0.486 -27.393 1.00 80.50 197 GLY A C 1
ATOM 1582 O O . GLY A 1 197 ? 35.544 -0.106 -28.094 1.00 80.50 197 GLY A O 1
ATOM 1583 N N . SER A 1 198 ? 33.782 1.257 -27.933 1.00 76.75 198 SER A N 1
ATOM 1584 C CA . SER A 1 198 ? 33.629 1.417 -29.385 1.00 76.75 198 SER A CA 1
ATOM 1585 C C . SER A 1 198 ? 34.874 2.017 -30.047 1.00 76.75 198 SER A C 1
ATOM 1587 O O . SER A 1 198 ? 35.163 1.670 -31.192 1.00 76.75 198 SER A O 1
ATOM 1589 N N . ALA A 1 199 ? 35.616 2.885 -29.353 1.00 78.56 199 ALA A N 1
ATOM 1590 C CA . ALA A 1 199 ? 36.871 3.444 -29.855 1.00 78.56 199 ALA A CA 1
ATOM 1591 C C . ALA A 1 199 ? 37.987 2.388 -29.980 1.00 78.56 199 ALA A C 1
ATOM 1593 O O . ALA A 1 199 ? 38.881 2.542 -30.806 1.00 78.56 199 ALA A O 1
ATOM 1594 N N . LEU A 1 200 ? 37.899 1.278 -29.235 1.00 80.69 200 LEU A N 1
ATOM 1595 C CA . LEU A 1 200 ? 38.827 0.140 -29.307 1.00 80.69 200 LEU A CA 1
ATOM 1596 C C . LEU A 1 200 ? 38.523 -0.818 -30.479 1.00 80.69 200 LEU A C 1
ATOM 1598 O O . LEU A 1 200 ? 39.086 -1.907 -30.554 1.00 80.69 200 LEU A O 1
ATOM 1602 N N . GLY A 1 201 ? 37.615 -0.442 -31.388 1.00 71.44 201 GLY A N 1
ATOM 1603 C CA . GLY A 1 201 ? 37.311 -1.192 -32.613 1.00 71.44 201 GLY A CA 1
ATOM 1604 C C . GLY A 1 201 ? 36.129 -2.161 -32.513 1.00 71.44 201 GLY A C 1
ATOM 1605 O O . GLY A 1 201 ? 35.734 -2.753 -33.522 1.00 71.44 201 GLY A O 1
ATOM 1606 N N . VAL A 1 202 ? 35.487 -2.296 -31.346 1.00 69.69 202 VAL A N 1
ATOM 1607 C CA . VAL A 1 202 ? 34.262 -3.103 -31.204 1.00 69.69 202 VAL A CA 1
ATOM 1608 C C . VAL A 1 202 ? 33.038 -2.343 -31.722 1.00 69.69 202 VAL A C 1
ATOM 1610 O O . VAL A 1 202 ? 32.244 -1.766 -30.981 1.00 69.69 202 VAL A O 1
ATOM 1613 N N . SER A 1 203 ? 32.869 -2.376 -33.043 1.00 64.88 203 SER A N 1
ATOM 1614 C CA . SER A 1 203 ? 31.813 -1.656 -33.776 1.00 64.88 203 SER A CA 1
ATOM 1615 C C . SER A 1 203 ? 30.381 -2.051 -33.376 1.00 64.88 203 SER A C 1
ATOM 1617 O O . SER A 1 203 ? 29.447 -1.290 -33.610 1.00 64.88 203 SER A O 1
ATOM 1619 N N . PHE A 1 204 ? 30.179 -3.216 -32.751 1.00 62.69 204 PHE A N 1
ATOM 1620 C CA . PHE A 1 204 ? 28.867 -3.652 -32.255 1.00 62.69 204 PHE A CA 1
ATOM 1621 C C . PHE A 1 204 ? 28.426 -2.923 -30.972 1.00 62.69 204 PHE A C 1
ATOM 1623 O O . PHE A 1 204 ? 27.254 -2.980 -30.606 1.00 62.69 204 PHE A O 1
ATOM 1630 N N . LEU A 1 205 ? 29.338 -2.237 -30.277 1.00 64.62 205 LEU A N 1
ATOM 1631 C CA . LEU A 1 205 ? 29.058 -1.614 -28.983 1.00 64.62 205 LEU A CA 1
ATOM 1632 C C . LEU A 1 205 ? 28.298 -0.282 -29.129 1.00 64.62 205 LEU A C 1
ATOM 1634 O O . LEU A 1 205 ? 27.426 0.039 -28.323 1.00 64.62 205 LEU A O 1
ATOM 1638 N N . SER A 1 206 ? 28.550 0.455 -30.214 1.00 62.81 206 SER A N 1
ATOM 1639 C CA . SER A 1 206 ? 27.839 1.698 -30.557 1.00 62.81 206 SER A CA 1
ATOM 1640 C C . SER A 1 206 ? 26.362 1.466 -30.912 1.00 62.81 206 SER A C 1
ATOM 1642 O O . SER A 1 206 ? 25.514 2.331 -30.686 1.00 62.81 206 SER A O 1
ATOM 1644 N N . ALA A 1 207 ? 26.035 0.268 -31.400 1.00 62.22 207 ALA A N 1
ATOM 1645 C CA . ALA A 1 207 ? 24.677 -0.183 -31.685 1.00 62.22 207 ALA A CA 1
ATOM 1646 C C . ALA A 1 207 ? 23.802 -0.353 -30.424 1.00 62.22 207 ALA A C 1
ATOM 1648 O O . ALA A 1 207 ? 22.577 -0.308 -30.528 1.00 62.22 207 ALA A O 1
ATOM 1649 N N . LEU A 1 208 ? 24.407 -0.504 -29.239 1.00 59.50 208 LEU A N 1
ATOM 1650 C CA . LEU A 1 208 ? 23.703 -0.617 -27.953 1.00 59.50 208 LEU A CA 1
ATOM 1651 C C . LEU A 1 208 ? 23.309 0.740 -27.346 1.00 59.50 208 LEU A C 1
ATOM 1653 O O . LEU A 1 208 ? 22.375 0.804 -26.545 1.00 59.50 208 LEU A O 1
ATOM 1657 N N . LEU A 1 209 ? 23.973 1.828 -27.746 1.00 65.62 209 LEU A N 1
ATOM 1658 C CA . LEU A 1 209 ? 23.763 3.170 -27.195 1.00 65.62 209 LEU A CA 1
ATOM 1659 C C . LEU A 1 209 ? 22.300 3.665 -27.269 1.00 65.62 209 LEU A C 1
ATOM 1661 O O . LEU A 1 209 ? 21.798 4.161 -26.262 1.00 65.62 209 LEU A O 1
ATOM 1665 N N . PRO A 1 210 ? 21.562 3.524 -28.391 1.00 62.62 210 PRO A N 1
ATOM 1666 C CA . PRO A 1 210 ? 20.189 4.022 -28.464 1.00 62.62 210 PRO A CA 1
ATOM 1667 C C . PRO A 1 210 ? 19.159 3.110 -27.769 1.00 62.62 210 PRO A C 1
ATOM 1669 O O . PRO A 1 210 ? 18.035 3.539 -27.516 1.00 62.62 210 PRO A O 1
ATOM 1672 N N . VAL A 1 211 ? 19.525 1.868 -27.429 1.00 61.38 211 VAL A N 1
ATOM 1673 C CA . VAL A 1 211 ? 18.670 0.928 -26.675 1.00 61.38 211 VAL A CA 1
ATOM 1674 C C . VAL A 1 211 ? 18.688 1.250 -25.176 1.00 61.38 211 VAL A C 1
ATOM 1676 O O . VAL A 1 211 ? 17.720 1.010 -24.453 1.00 61.38 211 VAL A O 1
ATOM 1679 N N . LEU A 1 212 ? 19.779 1.850 -24.712 1.00 66.38 212 LEU A N 1
ATOM 1680 C CA . LEU A 1 212 ? 20.072 2.095 -23.309 1.00 66.38 212 LEU A CA 1
ATOM 1681 C C . LEU A 1 212 ? 19.010 2.947 -22.574 1.00 66.38 212 LEU A C 1
ATOM 1683 O O . LEU A 1 212 ? 18.535 2.492 -21.530 1.00 66.38 212 LEU A O 1
ATOM 1687 N N . PRO A 1 213 ? 18.531 4.097 -23.095 1.00 66.94 213 PRO A N 1
ATOM 1688 C CA . PRO A 1 213 ? 17.485 4.881 -22.427 1.00 66.94 213 PRO A CA 1
ATOM 1689 C C . PRO A 1 213 ? 16.158 4.124 -22.277 1.00 66.94 213 PRO A C 1
ATOM 1691 O O . PRO A 1 213 ? 15.447 4.309 -21.290 1.00 66.94 213 PRO A O 1
ATOM 1694 N N . VAL A 1 214 ? 15.833 3.245 -23.231 1.00 65.31 214 VAL A N 1
ATOM 1695 C CA . VAL A 1 214 ? 14.611 2.426 -23.202 1.00 65.31 214 VAL A CA 1
ATOM 1696 C C . VAL A 1 214 ? 14.707 1.361 -22.111 1.00 65.31 214 VAL A C 1
ATOM 1698 O O . VAL A 1 214 ? 13.752 1.158 -21.362 1.00 65.31 214 VAL A O 1
ATOM 1701 N N . VAL A 1 215 ? 15.870 0.718 -21.979 1.00 65.25 215 VAL A N 1
ATOM 1702 C CA . VAL A 1 215 ? 16.122 -0.292 -20.942 1.00 65.25 215 VAL A CA 1
ATOM 1703 C C . VAL A 1 215 ? 16.115 0.342 -19.552 1.00 65.25 215 VAL A C 1
ATOM 1705 O O . VAL A 1 215 ? 15.375 -0.119 -18.684 1.00 65.25 215 VAL A O 1
ATOM 1708 N N . PHE A 1 216 ? 16.860 1.432 -19.343 1.00 64.19 216 PHE A N 1
ATOM 1709 C CA . PHE A 1 216 ? 16.884 2.133 -18.054 1.00 64.19 216 PHE A CA 1
ATOM 1710 C C . PHE A 1 216 ? 15.511 2.698 -17.676 1.00 64.19 216 PHE A C 1
ATOM 1712 O O . PHE A 1 216 ? 15.058 2.509 -16.546 1.00 64.19 216 PHE A O 1
ATOM 1719 N N . GLY A 1 217 ? 14.798 3.311 -18.628 1.00 64.06 217 GLY A N 1
ATOM 1720 C CA . GLY A 1 217 ? 13.434 3.792 -18.414 1.00 64.06 217 GLY A CA 1
ATOM 1721 C C . GLY A 1 217 ? 12.456 2.667 -18.063 1.00 64.06 217 GLY A C 1
ATOM 1722 O O . GLY A 1 217 ? 11.639 2.821 -17.154 1.00 64.06 217 GLY A O 1
ATOM 1723 N N . GLY A 1 218 ? 12.573 1.511 -18.725 1.00 63.91 218 GLY A N 1
ATOM 1724 C CA . GLY A 1 218 ? 11.773 0.321 -18.438 1.00 63.91 218 GLY A CA 1
ATOM 1725 C C . GLY A 1 218 ? 12.023 -0.240 -17.037 1.00 63.91 218 GLY A C 1
ATOM 1726 O O . GLY A 1 218 ? 11.067 -0.471 -16.296 1.00 63.91 218 GLY A O 1
ATOM 1727 N N . VAL A 1 219 ? 13.294 -0.393 -16.650 1.00 66.88 219 VAL A N 1
ATOM 1728 C CA . VAL A 1 219 ? 13.705 -0.886 -15.323 1.00 66.88 219 VAL A CA 1
ATOM 1729 C C . VAL A 1 219 ? 13.267 0.069 -14.211 1.00 66.88 219 VAL A C 1
ATOM 1731 O O . VAL A 1 219 ? 12.780 -0.378 -13.168 1.00 66.88 219 VAL A O 1
ATOM 1734 N N . LEU A 1 220 ? 13.376 1.383 -14.427 1.00 66.44 220 LEU A N 1
ATOM 1735 C CA . LEU A 1 220 ? 12.855 2.388 -13.499 1.00 66.44 220 LEU A CA 1
ATOM 1736 C C . LEU A 1 220 ? 11.346 2.268 -13.353 1.00 66.44 220 LEU A C 1
ATOM 1738 O O . LEU A 1 220 ? 10.832 2.143 -12.242 1.00 66.44 220 LEU A O 1
ATOM 1742 N N . TYR A 1 221 ? 10.623 2.262 -14.470 1.00 65.88 221 TYR A N 1
ATOM 1743 C CA . TYR A 1 221 ? 9.172 2.176 -14.452 1.00 65.88 221 TYR A CA 1
ATOM 1744 C C . TYR A 1 221 ? 8.693 0.911 -13.725 1.00 65.88 221 TYR A C 1
ATOM 1746 O O . TYR A 1 221 ? 7.811 1.000 -12.861 1.00 65.88 221 TYR A O 1
ATOM 1754 N N . SER A 1 222 ? 9.317 -0.242 -14.001 1.00 61.41 222 SER A N 1
ATOM 1755 C CA . SER A 1 222 ? 8.990 -1.518 -13.358 1.00 61.41 222 SER A CA 1
ATOM 1756 C C . SER A 1 222 ? 9.334 -1.535 -11.869 1.00 61.41 222 SER A C 1
ATOM 1758 O O . SER A 1 222 ? 8.547 -2.021 -11.060 1.00 61.41 222 SER A O 1
ATOM 1760 N N . SER A 1 223 ? 10.480 -0.981 -11.479 1.00 63.16 223 SER A N 1
ATOM 1761 C CA . SER A 1 223 ? 10.917 -0.976 -10.079 1.00 63.16 223 SER A CA 1
ATOM 1762 C C . SER A 1 223 ? 10.076 -0.028 -9.229 1.00 63.16 223 SER A C 1
ATOM 1764 O O . SER A 1 223 ? 9.676 -0.375 -8.116 1.00 63.16 223 SER A O 1
ATOM 1766 N N . VAL A 1 224 ? 9.724 1.140 -9.774 1.00 68.50 224 VAL A N 1
ATOM 1767 C CA . VAL A 1 224 ? 8.829 2.084 -9.104 1.00 68.50 224 VAL A CA 1
ATOM 1768 C C . VAL A 1 224 ? 7.436 1.461 -8.994 1.00 68.50 224 VAL A C 1
ATOM 1770 O O . VAL A 1 224 ? 6.879 1.429 -7.905 1.00 68.50 224 VAL A O 1
ATOM 1773 N N . ILE A 1 225 ? 6.853 0.898 -10.062 1.00 66.81 225 ILE A N 1
ATOM 1774 C CA . ILE A 1 225 ? 5.498 0.313 -9.978 1.00 66.81 225 ILE A CA 1
ATOM 1775 C C . ILE A 1 225 ? 5.419 -0.933 -9.087 1.00 66.81 225 ILE A C 1
ATOM 1777 O O . ILE A 1 225 ? 4.404 -1.140 -8.424 1.00 66.81 225 ILE A O 1
ATOM 1781 N N . ALA A 1 226 ? 6.487 -1.732 -9.008 1.00 65.75 226 ALA A N 1
ATOM 1782 C CA . ALA A 1 226 ? 6.550 -2.886 -8.114 1.00 65.75 226 ALA A CA 1
ATOM 1783 C C . ALA A 1 226 ? 6.562 -2.484 -6.628 1.00 65.75 226 ALA A C 1
ATOM 1785 O O . ALA A 1 226 ? 6.050 -3.231 -5.784 1.00 65.75 226 ALA A O 1
ATOM 1786 N N . ASN A 1 227 ? 7.130 -1.313 -6.322 1.00 69.19 227 ASN A N 1
ATOM 1787 C CA . ASN A 1 227 ? 7.326 -0.828 -4.957 1.00 69.19 227 ASN A CA 1
ATOM 1788 C C . ASN A 1 227 ? 6.303 0.225 -4.512 1.00 69.19 227 ASN A C 1
ATOM 1790 O O . ASN A 1 227 ? 6.152 0.421 -3.304 1.00 69.19 227 ASN A O 1
ATOM 1794 N N . ARG A 1 228 ? 5.580 0.858 -5.447 1.00 67.38 228 ARG A N 1
ATOM 1795 C CA . ARG A 1 228 ? 4.505 1.824 -5.166 1.00 67.38 228 ARG A CA 1
ATOM 1796 C C . ARG A 1 228 ? 3.509 1.258 -4.136 1.00 67.38 228 ARG A C 1
ATOM 1798 O O . ARG A 1 228 ? 3.022 0.134 -4.317 1.00 67.38 228 ARG A O 1
ATOM 1805 N N . PRO A 1 229 ? 3.160 2.013 -3.075 1.00 66.25 229 PRO A N 1
ATOM 1806 C CA . PRO A 1 229 ? 1.956 1.750 -2.290 1.00 66.25 229 PRO A CA 1
ATOM 1807 C C . PRO A 1 229 ? 0.749 1.724 -3.233 1.00 66.25 229 PRO A C 1
ATOM 1809 O O . PRO A 1 229 ? 0.648 2.557 -4.137 1.00 66.25 229 PRO A O 1
ATOM 1812 N N . ARG A 1 230 ? -0.126 0.724 -3.098 1.00 63.22 230 ARG A N 1
ATOM 1813 C CA . ARG A 1 230 ? -1.202 0.524 -4.073 1.00 63.22 230 ARG A CA 1
ATOM 1814 C C . ARG A 1 230 ? -2.364 1.451 -3.744 1.00 63.22 230 ARG A C 1
ATOM 1816 O O . ARG A 1 230 ? -3.101 1.196 -2.802 1.00 63.22 230 ARG A O 1
ATOM 1823 N N . TYR A 1 231 ? -2.542 2.481 -4.560 1.00 56.94 231 TYR A N 1
ATOM 1824 C CA . TYR A 1 231 ? -3.777 3.255 -4.624 1.00 56.94 231 TYR A CA 1
ATOM 1825 C C . TYR A 1 231 ? -4.728 2.620 -5.658 1.00 56.94 231 TYR A C 1
ATOM 1827 O O . TYR A 1 231 ? -4.255 2.083 -6.669 1.00 56.94 231 TYR A O 1
ATOM 1835 N N . PRO A 1 232 ? -6.055 2.633 -5.440 1.00 53.03 232 PRO A N 1
ATOM 1836 C CA . PRO A 1 232 ? -7.029 2.208 -6.438 1.00 53.03 232 PRO A CA 1
ATOM 1837 C C . PRO A 1 232 ? -7.133 3.220 -7.595 1.00 53.03 232 PRO A C 1
ATOM 1839 O O . PRO A 1 232 ? -8.155 3.866 -7.785 1.00 53.03 232 PRO A O 1
ATOM 1842 N N . ASP A 1 233 ? -6.092 3.314 -8.423 1.00 49.91 233 ASP A N 1
ATOM 1843 C CA . ASP A 1 233 ? -6.151 4.031 -9.697 1.00 49.91 233 ASP A CA 1
ATOM 1844 C C . ASP A 1 233 ? -6.680 3.084 -10.771 1.00 49.91 233 ASP A C 1
ATOM 1846 O O . ASP A 1 233 ? -5.976 2.218 -11.296 1.00 49.91 233 ASP A O 1
ATOM 1850 N N . ALA A 1 234 ? -7.945 3.261 -11.136 1.00 45.16 23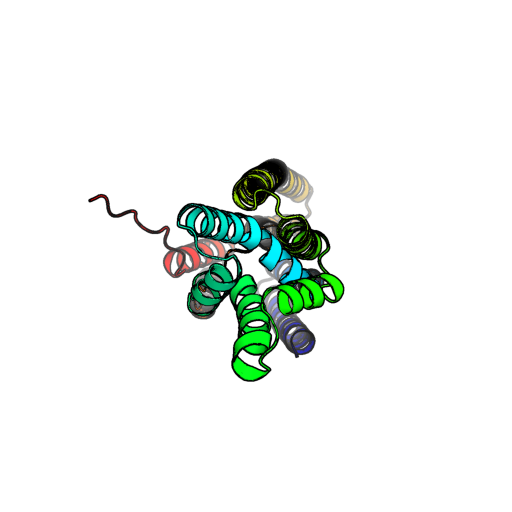4 ALA A N 1
ATOM 1851 C CA . ALA A 1 234 ? -8.519 2.655 -12.328 1.00 45.16 234 ALA A CA 1
ATOM 1852 C C . ALA A 1 234 ? -8.148 3.464 -13.585 1.00 45.16 234 ALA A C 1
ATOM 1854 O O . ALA A 1 234 ? -9.018 3.780 -14.392 1.00 45.16 234 ALA A O 1
ATOM 1855 N N . ILE A 1 235 ? -6.867 3.792 -13.796 1.00 45.03 235 ILE A N 1
ATOM 1856 C CA . ILE A 1 235 ? -6.436 4.367 -15.078 1.00 45.03 235 ILE A CA 1
ATOM 1857 C C . ILE A 1 235 ? -6.278 3.216 -16.072 1.00 45.03 235 ILE A C 1
ATOM 1859 O O . ILE A 1 235 ? -5.191 2.692 -16.312 1.00 45.03 235 ILE A O 1
ATOM 1863 N N . LYS A 1 236 ? -7.403 2.806 -16.664 1.00 48.00 236 LYS A N 1
ATOM 1864 C CA . LYS A 1 236 ? -7.435 1.964 -17.865 1.00 48.00 236 LYS A CA 1
ATOM 1865 C C . LYS A 1 236 ? -7.017 2.812 -19.070 1.00 48.00 236 LYS A C 1
ATOM 1867 O O . LYS A 1 236 ? -7.823 3.120 -19.940 1.00 48.00 236 LYS A O 1
ATOM 1872 N N . ALA A 1 237 ? -5.762 3.244 -19.099 1.00 49.50 237 ALA A N 1
ATOM 1873 C CA . ALA A 1 237 ? -5.194 3.857 -20.287 1.00 49.50 237 ALA A CA 1
ATOM 1874 C C . ALA A 1 237 ? -4.936 2.755 -21.322 1.00 49.50 237 ALA A C 1
ATOM 1876 O O . ALA A 1 237 ? -4.217 1.795 -21.044 1.00 49.50 237 ALA A O 1
ATOM 1877 N N . ASN A 1 238 ? -5.515 2.884 -22.517 1.00 54.84 238 ASN A N 1
ATOM 1878 C CA . ASN A 1 238 ? -5.239 1.986 -23.636 1.00 54.84 238 ASN A CA 1
ATOM 1879 C C . ASN A 1 238 ? -3.833 2.285 -24.182 1.00 54.84 238 ASN A C 1
ATOM 1881 O O . ASN A 1 238 ? -3.658 3.006 -25.158 1.00 54.84 238 ASN A O 1
ATOM 1885 N N . VAL A 1 239 ? -2.812 1.744 -23.513 1.00 56.91 239 VAL A N 1
ATOM 1886 C CA . VAL A 1 239 ? -1.393 1.930 -23.867 1.00 56.91 239 VAL A CA 1
ATOM 1887 C C . VAL A 1 239 ? -1.019 1.263 -25.194 1.00 56.91 239 VAL A C 1
ATOM 1889 O O . VAL A 1 239 ? 0.022 1.570 -25.756 1.00 56.91 239 VAL A O 1
ATOM 1892 N N . TRP A 1 240 ? -1.871 0.389 -25.731 1.00 50.06 240 TRP A N 1
ATOM 1893 C CA . TRP A 1 240 ? -1.614 -0.337 -26.977 1.00 50.06 240 TRP A CA 1
ATOM 1894 C C . TRP A 1 240 ? -1.554 0.568 -28.215 1.00 50.06 240 TRP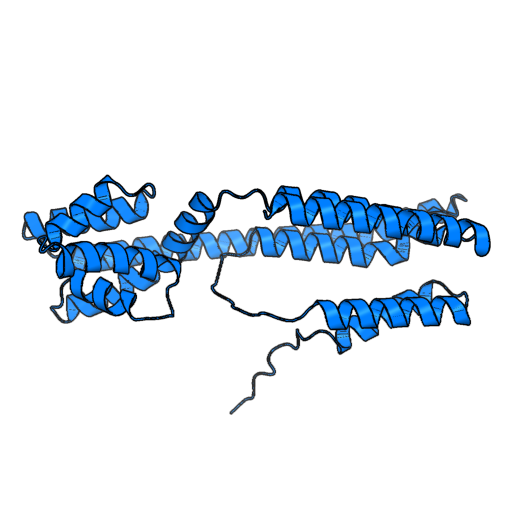 A C 1
ATOM 1896 O O . TRP A 1 240 ? -0.649 0.415 -29.029 1.00 50.06 240 TRP A O 1
ATOM 1906 N N . LEU A 1 241 ? -2.459 1.546 -28.319 1.00 57.78 241 LEU A N 1
ATOM 1907 C CA . LEU A 1 241 ? -2.522 2.503 -29.432 1.00 57.78 241 LEU A CA 1
ATOM 1908 C C . LEU A 1 241 ? -1.249 3.360 -29.595 1.00 57.78 241 LEU A C 1
ATOM 1910 O O . LEU A 1 241 ? -0.723 3.432 -30.705 1.00 57.78 241 LEU A O 1
ATOM 1914 N N . PRO A 1 242 ? -0.704 3.996 -28.537 1.00 58.56 242 PRO A N 1
ATOM 1915 C CA . PRO A 1 242 ? 0.519 4.785 -28.676 1.00 58.56 242 PRO A CA 1
ATOM 1916 C C . PRO A 1 242 ? 1.761 3.925 -28.930 1.00 58.56 242 PRO A C 1
ATOM 1918 O O . PRO A 1 242 ? 2.662 4.376 -29.632 1.00 58.56 242 PRO A O 1
ATOM 1921 N N . ILE A 1 243 ? 1.811 2.690 -28.414 1.00 58.69 243 ILE A N 1
ATOM 1922 C CA . ILE A 1 243 ? 2.926 1.762 -28.669 1.00 58.69 243 ILE A CA 1
ATOM 1923 C C . ILE A 1 243 ? 2.945 1.342 -30.143 1.00 58.69 243 ILE A C 1
ATOM 1925 O O . ILE A 1 243 ? 3.999 1.393 -30.775 1.00 58.69 243 ILE A O 1
ATOM 1929 N N . SER A 1 244 ? 1.792 0.972 -30.714 1.00 55.66 244 SER A N 1
ATOM 1930 C CA . SER A 1 244 ? 1.716 0.564 -32.122 1.00 55.66 244 SER A CA 1
ATOM 1931 C C . SER A 1 244 ? 2.032 1.719 -33.072 1.00 55.66 244 SER A C 1
ATOM 1933 O O . SER A 1 244 ? 2.733 1.522 -34.061 1.00 55.66 244 SER A O 1
ATOM 1935 N N . LEU A 1 245 ? 1.567 2.932 -32.753 1.00 58.31 245 LEU A N 1
ATOM 1936 C CA . LEU A 1 245 ? 1.831 4.129 -33.552 1.00 58.31 245 LEU A CA 1
ATOM 1937 C C . LEU A 1 245 ? 3.325 4.502 -33.538 1.00 58.31 245 LEU A C 1
ATOM 1939 O O . LEU A 1 245 ? 3.908 4.786 -34.580 1.00 58.31 245 LEU A O 1
ATOM 1943 N N . ALA A 1 246 ? 3.963 4.440 -32.367 1.00 58.53 246 ALA A N 1
ATOM 1944 C CA . ALA A 1 246 ? 5.390 4.708 -32.213 1.00 58.53 246 ALA A CA 1
ATOM 1945 C C . ALA A 1 246 ? 6.269 3.673 -32.931 1.00 58.53 246 ALA A C 1
ATOM 1947 O O . ALA A 1 246 ? 7.250 4.040 -33.579 1.00 58.53 246 ALA A O 1
ATOM 1948 N N . ALA A 1 247 ? 5.898 2.390 -32.859 1.00 58.44 247 ALA A N 1
ATOM 1949 C CA . ALA A 1 247 ? 6.592 1.315 -33.560 1.00 58.44 247 ALA A CA 1
ATOM 1950 C C . ALA A 1 247 ? 6.471 1.458 -35.087 1.00 58.44 247 ALA A C 1
ATOM 1952 O O . ALA A 1 247 ? 7.472 1.331 -35.791 1.00 58.44 247 ALA A O 1
ATOM 1953 N N . ALA A 1 248 ? 5.280 1.796 -35.594 1.00 58.62 248 ALA A N 1
ATOM 1954 C CA . ALA A 1 248 ? 5.047 2.018 -37.021 1.00 58.62 248 ALA A CA 1
ATOM 1955 C C . ALA A 1 248 ? 5.828 3.229 -37.560 1.00 58.62 248 ALA A C 1
ATOM 1957 O O . ALA A 1 248 ? 6.463 3.132 -38.609 1.00 58.62 248 ALA A O 1
ATOM 1958 N N . CYS A 1 249 ? 5.848 4.349 -36.827 1.00 56.78 249 CYS A N 1
ATOM 1959 C CA . CYS A 1 249 ? 6.623 5.531 -37.213 1.00 56.78 249 CYS A CA 1
ATOM 1960 C C . CYS A 1 249 ? 8.136 5.278 -37.175 1.00 56.78 249 CYS A C 1
ATOM 1962 O O . CYS A 1 249 ? 8.842 5.697 -38.089 1.00 56.78 249 CYS A O 1
ATOM 1964 N N . SER A 1 250 ? 8.635 4.564 -36.161 1.00 57.09 250 SER A N 1
ATOM 1965 C CA . SER A 1 250 ? 10.052 4.188 -36.083 1.00 57.09 250 SER A CA 1
ATOM 1966 C C . SER A 1 250 ? 10.455 3.280 -37.255 1.00 57.09 250 SER A C 1
ATOM 1968 O O . SER A 1 250 ? 11.460 3.526 -37.922 1.00 57.09 250 SER A O 1
ATOM 1970 N N . PHE A 1 251 ? 9.620 2.290 -37.589 1.00 55.97 251 PHE A N 1
ATOM 1971 C CA . PHE A 1 251 ? 9.861 1.377 -38.708 1.00 55.97 251 PHE A CA 1
ATOM 1972 C C . PHE A 1 251 ? 9.848 2.082 -40.074 1.00 55.97 251 PHE A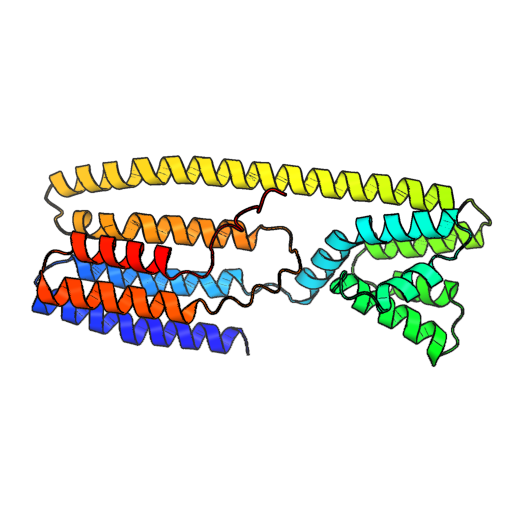 C 1
ATOM 1974 O O . PHE A 1 251 ? 10.747 1.865 -40.887 1.00 55.97 251 PHE A O 1
ATOM 1981 N N . ALA A 1 252 ? 8.879 2.971 -40.313 1.00 55.91 252 ALA A N 1
ATOM 1982 C CA . ALA A 1 252 ? 8.766 3.715 -41.568 1.00 55.91 252 ALA A CA 1
ATOM 1983 C C . ALA A 1 252 ? 9.974 4.636 -41.812 1.00 55.91 252 ALA A C 1
ATOM 1985 O O . ALA A 1 252 ? 10.523 4.681 -42.911 1.00 55.91 252 ALA A O 1
ATOM 1986 N N . VAL A 1 253 ? 10.432 5.335 -40.771 1.00 58.00 253 VAL A N 1
ATOM 1987 C CA . VAL A 1 253 ? 11.590 6.238 -40.855 1.00 58.00 253 VAL A CA 1
ATOM 1988 C C . VAL A 1 253 ? 12.885 5.453 -41.070 1.00 58.00 253 VAL A C 1
ATOM 1990 O O . VAL A 1 253 ? 13.737 5.873 -41.854 1.00 58.00 253 VAL A O 1
ATOM 1993 N N . PHE A 1 254 ? 13.023 4.295 -40.419 1.00 56.16 254 PHE A N 1
ATOM 1994 C CA . PHE A 1 254 ? 14.172 3.414 -40.609 1.00 56.16 254 PHE A CA 1
ATOM 1995 C C . PHE A 1 254 ? 14.263 2.888 -42.053 1.00 56.16 254 PHE A C 1
ATOM 1997 O O . PHE A 1 254 ? 15.345 2.892 -42.642 1.00 56.16 254 PHE A O 1
ATOM 2004 N N . PHE A 1 255 ? 13.126 2.487 -42.635 1.00 57.31 255 PHE A N 1
ATOM 2005 C CA . PHE A 1 255 ? 13.052 1.949 -43.996 1.00 57.31 255 PHE A CA 1
ATOM 2006 C C . PHE A 1 255 ? 13.419 2.986 -45.069 1.00 57.31 255 PHE A C 1
ATOM 2008 O O . PHE A 1 255 ? 14.082 2.647 -46.046 1.00 57.31 255 PHE A O 1
ATOM 2015 N N . VAL A 1 256 ? 13.031 4.251 -44.872 1.00 62.56 256 VAL A N 1
ATOM 2016 C CA . VAL A 1 256 ? 13.244 5.319 -45.863 1.00 62.56 256 VAL A CA 1
ATOM 2017 C C . VAL A 1 256 ? 14.636 5.946 -45.761 1.00 62.56 256 VAL A C 1
ATOM 2019 O O . VAL A 1 256 ? 15.267 6.190 -46.784 1.00 62.56 256 VAL A O 1
ATOM 2022 N N . LEU A 1 257 ? 15.137 6.215 -44.549 1.00 59.41 257 LEU A N 1
ATOM 2023 C CA . LEU A 1 257 ? 16.333 7.049 -44.374 1.00 59.41 257 LEU A CA 1
ATOM 2024 C C . LEU A 1 257 ? 17.615 6.267 -44.064 1.00 59.41 257 LEU A C 1
ATOM 2026 O O . LEU A 1 257 ? 18.681 6.872 -44.085 1.00 59.41 257 LEU A O 1
ATOM 2030 N N . ARG A 1 258 ? 17.553 4.958 -43.757 1.00 59.12 258 ARG A N 1
ATOM 2031 C CA . ARG A 1 258 ? 18.704 4.106 -43.347 1.00 59.12 258 ARG A CA 1
ATOM 2032 C C . ARG A 1 258 ? 19.587 4.671 -42.214 1.00 59.12 258 ARG A C 1
ATOM 2034 O O . ARG A 1 258 ? 20.628 4.096 -41.901 1.00 59.12 258 ARG A O 1
ATOM 2041 N N . ILE A 1 259 ? 19.175 5.761 -41.563 1.00 62.16 259 ILE A N 1
ATOM 2042 C CA . ILE A 1 259 ? 19.856 6.367 -40.420 1.00 62.16 259 ILE A CA 1
ATOM 2043 C C . ILE A 1 259 ? 19.175 5.847 -39.144 1.00 62.16 259 ILE A C 1
ATOM 2045 O O . ILE A 1 259 ? 18.064 6.284 -38.819 1.00 62.16 259 ILE A O 1
ATOM 2049 N N . PRO A 1 260 ? 19.816 4.934 -38.389 1.00 55.53 260 PRO A N 1
ATOM 2050 C CA . PRO A 1 260 ? 19.197 4.287 -37.232 1.00 55.53 260 PRO A CA 1
ATOM 2051 C C . PRO A 1 260 ? 18.826 5.284 -36.125 1.00 55.53 260 PRO A C 1
ATOM 2053 O O . PRO A 1 260 ? 17.772 5.160 -35.505 1.00 55.53 260 PRO A O 1
ATOM 2056 N N . TYR A 1 261 ? 19.631 6.326 -35.915 1.00 58.94 261 TYR A N 1
ATOM 2057 C CA . TYR A 1 261 ? 19.446 7.273 -34.810 1.00 58.94 261 TYR A CA 1
ATOM 2058 C C . TYR A 1 261 ? 18.199 8.165 -34.957 1.00 58.94 261 TYR A C 1
ATOM 2060 O O . TYR A 1 261 ? 17.528 8.452 -33.966 1.00 58.94 261 TYR A O 1
ATOM 2068 N N . LEU A 1 262 ? 17.835 8.549 -36.188 1.00 59.91 262 LEU A N 1
ATOM 2069 C CA . LEU A 1 262 ? 16.668 9.401 -36.454 1.00 59.91 262 LEU A CA 1
ATOM 2070 C C . LEU A 1 262 ? 15.344 8.642 -36.247 1.00 59.91 262 LEU A C 1
ATOM 2072 O O . LEU A 1 262 ? 14.365 9.205 -35.757 1.00 59.91 262 LEU A O 1
ATOM 2076 N N . SER A 1 263 ? 15.331 7.345 -36.572 1.00 55.41 263 SER A N 1
ATOM 2077 C CA . SER A 1 263 ? 14.155 6.478 -36.413 1.00 55.41 263 SER A CA 1
ATOM 2078 C C . SER A 1 263 ? 13.745 6.293 -34.948 1.00 55.41 263 SER A C 1
ATOM 2080 O O . SER A 1 263 ? 12.569 6.420 -34.603 1.00 55.41 263 SER A O 1
ATOM 2082 N N . ILE A 1 264 ? 14.729 6.112 -34.064 1.00 54.88 264 ILE A N 1
ATOM 2083 C CA . ILE A 1 264 ? 14.518 5.911 -32.627 1.00 54.88 264 ILE A CA 1
ATOM 2084 C C . ILE A 1 264 ? 14.059 7.218 -31.962 1.00 54.88 264 ILE A C 1
ATOM 2086 O O . ILE A 1 264 ? 13.135 7.200 -31.146 1.00 54.88 264 ILE A O 1
ATOM 2090 N N . GLY A 1 265 ? 14.631 8.361 -32.365 1.00 57.22 265 GLY A N 1
ATOM 2091 C CA . GLY A 1 265 ? 14.212 9.684 -31.890 1.00 57.22 265 GLY A CA 1
ATOM 2092 C C . GLY A 1 265 ? 12.765 10.030 -32.261 1.00 57.22 265 GLY A C 1
ATOM 2093 O O . GLY A 1 265 ? 12.001 10.489 -31.409 1.00 57.22 265 GLY A O 1
ATOM 2094 N N . LEU A 1 266 ? 12.349 9.746 -33.501 1.00 60.44 266 LEU A N 1
ATOM 2095 C CA . LEU A 1 266 ? 10.966 9.964 -33.937 1.00 60.44 266 LEU A CA 1
ATOM 2096 C C . LEU A 1 266 ? 9.986 8.982 -33.286 1.00 60.44 266 LEU A C 1
ATOM 2098 O O . LEU A 1 266 ? 8.905 9.400 -32.874 1.00 60.44 266 LEU A O 1
ATOM 2102 N N . GLY A 1 267 ? 10.364 7.713 -33.110 1.00 58.16 267 GLY A N 1
ATOM 2103 C CA . GLY A 1 267 ? 9.548 6.732 -32.389 1.00 58.16 267 GLY A CA 1
ATOM 2104 C C . GLY A 1 267 ? 9.255 7.154 -30.944 1.00 58.16 267 GLY A C 1
ATOM 2105 O O . GLY A 1 267 ? 8.100 7.143 -30.514 1.00 58.16 267 GLY A O 1
ATOM 2106 N N . LEU A 1 268 ? 10.278 7.609 -30.211 1.00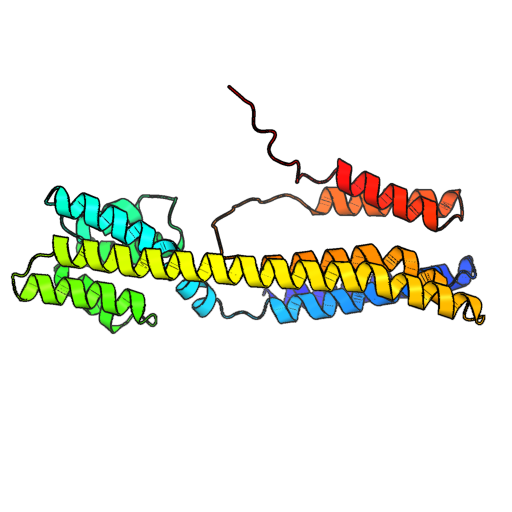 57.91 268 LEU A N 1
ATOM 2107 C CA . LEU A 1 268 ? 10.122 8.130 -28.847 1.00 57.91 268 LEU A CA 1
ATOM 2108 C C . LEU A 1 268 ? 9.278 9.415 -28.808 1.00 57.91 268 LEU A C 1
ATOM 2110 O O . LEU A 1 268 ? 8.422 9.554 -27.933 1.00 57.91 268 LEU A O 1
ATOM 2114 N N . GLY A 1 269 ? 9.459 10.323 -29.772 1.00 59.75 269 GLY A N 1
ATOM 2115 C CA . GLY A 1 269 ? 8.666 11.552 -29.883 1.00 59.75 269 GLY A CA 1
ATOM 2116 C C . GLY A 1 269 ? 7.181 11.295 -30.167 1.00 59.75 269 GLY A C 1
ATOM 2117 O O . GLY A 1 269 ? 6.308 11.916 -29.554 1.00 59.75 269 GLY A O 1
ATOM 2118 N N . VAL A 1 270 ? 6.879 10.336 -31.046 1.00 60.94 270 VAL A N 1
ATOM 2119 C CA . VAL A 1 270 ? 5.506 9.913 -31.361 1.00 60.94 270 VAL A CA 1
ATOM 2120 C C . VAL A 1 270 ? 4.865 9.220 -30.160 1.00 60.94 270 VAL A C 1
ATOM 2122 O O . VAL A 1 270 ? 3.726 9.540 -29.821 1.00 60.94 270 VAL A O 1
ATOM 2125 N N . PHE A 1 271 ? 5.598 8.346 -29.460 1.00 54.12 271 PHE A N 1
ATOM 2126 C CA . PHE A 1 271 ? 5.114 7.710 -28.233 1.00 54.12 271 PHE A CA 1
ATOM 2127 C C . PHE A 1 271 ? 4.784 8.743 -27.151 1.00 54.12 271 PHE A C 1
ATOM 2129 O O . PHE A 1 271 ? 3.686 8.723 -26.597 1.00 54.12 271 PHE A O 1
ATOM 2136 N N . ALA A 1 272 ? 5.695 9.685 -26.889 1.00 58.94 272 ALA A N 1
ATOM 2137 C CA . ALA A 1 272 ? 5.493 10.740 -25.899 1.00 58.94 272 ALA A CA 1
ATOM 2138 C C . ALA A 1 272 ? 4.242 11.579 -26.206 1.00 58.94 272 ALA A C 1
ATOM 2140 O O . ALA A 1 272 ? 3.447 11.857 -25.307 1.00 58.94 272 ALA A O 1
ATOM 2141 N N . ARG A 1 273 ? 4.019 11.928 -27.480 1.00 58.78 273 ARG A N 1
ATOM 2142 C CA . ARG A 1 273 ? 2.889 12.768 -27.902 1.00 58.78 273 ARG A CA 1
ATOM 2143 C C . ARG A 1 273 ? 1.552 12.021 -27.960 1.00 58.78 273 ARG A C 1
ATOM 2145 O O . ARG A 1 273 ? 0.518 12.631 -27.686 1.00 58.78 273 ARG A O 1
ATOM 2152 N N . ALA A 1 274 ? 1.570 10.734 -28.307 1.00 56.59 274 ALA A N 1
ATOM 2153 C CA . ALA A 1 274 ? 0.384 9.879 -28.393 1.00 56.59 274 ALA A CA 1
ATOM 2154 C C . ALA A 1 274 ? 0.002 9.236 -27.050 1.00 56.59 274 ALA A C 1
ATOM 2156 O O . ALA A 1 274 ? -1.120 8.750 -26.898 1.00 56.59 274 ALA A O 1
ATOM 2157 N N . SER A 1 275 ? 0.919 9.201 -26.076 1.00 55.19 275 SER A N 1
ATOM 2158 C CA . SER A 1 275 ? 0.641 8.586 -24.784 1.00 55.19 275 SER A CA 1
ATOM 2159 C C . SER A 1 275 ? -0.486 9.337 -24.046 1.00 55.19 275 SER A C 1
ATOM 2161 O O . SER A 1 275 ? -0.461 10.565 -23.938 1.00 55.19 275 SER A O 1
ATOM 2163 N N . PRO A 1 276 ? -1.484 8.620 -23.499 1.00 50.84 276 PRO A N 1
ATOM 2164 C CA . PRO A 1 276 ? -2.569 9.221 -22.720 1.00 50.84 276 PRO A CA 1
ATOM 2165 C C . PRO A 1 276 ? -2.101 9.745 -21.349 1.00 50.84 276 PRO A C 1
ATOM 2167 O O . PRO A 1 276 ? -2.887 10.342 -20.619 1.00 50.84 276 PRO A O 1
ATOM 2170 N N . PHE A 1 277 ? -0.823 9.556 -20.999 1.00 48.88 277 PHE A N 1
ATOM 2171 C CA . PHE A 1 277 ? -0.183 10.083 -19.795 1.00 48.88 277 PHE A CA 1
ATOM 2172 C C . PHE A 1 277 ? 0.147 11.573 -19.955 1.00 48.88 277 PHE A C 1
ATOM 2174 O O . PHE A 1 277 ? 1.297 11.990 -19.840 1.00 48.88 277 PHE A O 1
ATOM 2181 N N . ARG A 1 278 ? -0.859 12.410 -20.227 1.00 45.00 278 ARG A N 1
ATOM 2182 C CA . ARG A 1 278 ? -0.673 13.853 -20.056 1.00 45.00 278 ARG A CA 1
ATOM 2183 C C . ARG A 1 278 ? -0.647 14.147 -18.555 1.00 45.00 278 ARG A C 1
ATOM 2185 O O . ARG A 1 278 ? -1.567 13.708 -17.861 1.00 45.00 278 ARG A O 1
ATOM 2192 N N . PRO A 1 279 ? 0.356 14.877 -18.032 1.00 36.88 279 PRO A N 1
ATOM 2193 C CA . PRO A 1 279 ? 0.269 15.390 -16.675 1.00 36.88 279 PRO A CA 1
ATOM 2194 C C . PRO A 1 279 ? -1.015 16.210 -16.592 1.00 36.88 279 PRO A C 1
ATOM 2196 O O . PRO A 1 279 ? -1.263 17.066 -17.446 1.00 36.88 279 PRO A O 1
ATOM 2199 N N . CYS A 1 280 ? -1.863 15.875 -15.618 1.00 38.38 280 CYS A N 1
ATOM 2200 C CA . CYS A 1 280 ? -3.118 16.564 -15.369 1.00 38.38 280 CYS A CA 1
ATOM 2201 C C . CYS A 1 280 ? -2.800 18.059 -15.278 1.00 38.38 280 CYS A C 1
ATOM 2203 O O . CYS A 1 280 ? -2.121 18.502 -14.349 1.00 38.38 280 CYS A O 1
ATOM 2205 N N . ARG A 1 281 ? -3.185 18.820 -16.307 1.00 37.66 281 ARG A N 1
ATOM 2206 C CA . ARG A 1 281 ? -2.989 20.264 -16.345 1.00 37.66 281 ARG A CA 1
ATOM 2207 C C . ARG A 1 281 ? -3.881 20.781 -15.228 1.00 37.66 281 ARG A C 1
ATOM 2209 O O . ARG A 1 281 ? -5.094 20.813 -15.399 1.00 37.66 281 ARG A O 1
ATOM 2216 N N . ARG A 1 282 ? -3.289 21.072 -14.066 1.00 41.06 282 ARG A N 1
ATOM 2217 C CA . ARG A 1 282 ? -3.957 21.722 -12.937 1.00 41.06 282 ARG A CA 1
ATOM 2218 C C . ARG A 1 282 ? -4.597 22.979 -13.523 1.00 41.06 282 ARG A C 1
ATOM 2220 O O . ARG A 1 282 ? -3.890 23.937 -13.829 1.00 41.06 282 ARG A O 1
ATOM 2227 N N . SER A 1 283 ? -5.898 22.937 -13.803 1.00 35.75 283 SER A N 1
ATOM 2228 C CA . SER A 1 283 ? -6.621 24.149 -14.145 1.00 35.75 283 SER A CA 1
ATOM 2229 C C . SER A 1 283 ? -6.680 24.931 -12.848 1.00 35.75 283 SER A C 1
ATOM 2231 O O . SER A 1 283 ? -7.422 24.567 -11.939 1.00 35.75 283 SER A O 1
ATOM 2233 N N . GLY A 1 284 ? -5.828 25.945 -12.735 1.00 41.12 284 GLY A N 1
ATOM 2234 C CA . GLY A 1 284 ? -6.055 26.999 -11.769 1.00 41.12 284 GLY A CA 1
ATOM 2235 C C . GLY A 1 284 ? -7.411 27.619 -12.078 1.00 41.12 284 GLY A C 1
ATOM 2236 O O . GLY A 1 284 ? -7.590 28.207 -13.146 1.00 41.12 284 GLY A O 1
ATOM 2237 N N . ARG A 1 285 ? -8.358 27.405 -11.173 1.00 34.28 285 ARG A N 1
ATOM 2238 C CA . ARG A 1 285 ? -9.366 28.372 -10.754 1.00 34.28 285 ARG A CA 1
ATOM 2239 C C . ARG A 1 285 ? -9.551 28.189 -9.261 1.00 34.28 285 ARG A C 1
ATOM 2241 O O . ARG A 1 285 ? -9.554 27.012 -8.835 1.00 34.28 285 ARG A O 1
#

InterPro domains:
  IPR018076 Type II secretion system protein GspF domain [PF00482] (74-196)
  IPR056569 Flagella accessory protein J-like [PTHR35402] (8-269)

Sequence (285 aa):
MVSTRYTALFLIALTVCVPFAVAGVIVTKQFVFAGLLGLPVVFLFLPLVSFKNKKFDFSKALLDELPFFASIATIMSSAGLTLFSAFERVSRSPVFRAFRSESLIITRDVELFGRAPLDALNERARRHPNRMYASFLSGYTAIVKSGGSVETYLIERVREYLEWLSFRWRQYAEKTSFLGEMMILMFFLVPVFLILGSALGVSFLSALLPVLPVVFGGVLYSSVIANRPRYPDAIKANVWLPISLAAACSFAVFFVLRIPYLSIGLGLGVFARASPFRPCRRSGR